Protein AF-A0A4R9FSU4-F1 (afdb_monomer_lite)

Secondary structure (DSSP, 8-state):
--HHHHHHHHHHHHHHHHHHHHHHHHHHT--S-HHHHHHHHHHHHHHHHHHHHHHHHHHHTTTTS--TT-SS-THHHHHHHHHHHHHHHTTSHHHHHHHHTS-HHHHHHGGGGGGGGGHHHHHHHTTSS-TTHHHHHHHHHHHHHHHHHHHHHHHTT-TTHHHHHHHHHHHHHHHHHHHHHHHHHT-TTT---SS-GGGGGSTTHHHIIIIIHHHHHHHHHHHHHHHHHHTTT-

Radius of gyration: 18.09 Å; chains: 1; bounding box: 44×35×52 Å

Sequence (234 aa):
MNLINLVTCALGILTPILFSRLLLKGIGALDVDQGVKQKLRIRIVTFITVWVALVWGLTIAGVFSYQSGDIIPRYLFALTIPVLIGVMMLRMPRFVRLISGIPLELLVGVQVFRLLGFVFILVARNGEGPKDFELAGYGDILTGLTAALAGILLFMKIRTAPIMAWIFTMVGMLDLLNVARILLVFDPIWSNSTPSSIAAGRFPMMLVLGLVAPIALLLHVYAIRGLILFNKKS

Foldseek 3Di:
DDPLQVLLVCLLPVLLVLLLVQLLQLLVQDPDDPVVSVVVNCVSVVVSVVLSVVLVVCQVVLVQFDDPPDPDRSLVCLQPVLLVVLVVCCVPVRSVSSLLSGQLLSLLLVLLSLLSLLSLVVCCVVQVAPVLSNVLNVLSNVLSVLSNVLSVCSVVVPPCSLVSLVVSLVSLVVSLVSVVVQLVQQPPSPHPDRVGNSSCSHPPNSSCSNPVSNSSVSSSVSSVVNSVVVVVVD

pLDDT: mean 95.42, std 4.82, range [55.03, 98.62]

Structure (mmCIF, N/CA/C/O backbone):
data_AF-A0A4R9FSU4-F1
#
_entry.id   AF-A0A4R9FSU4-F1
#
loop_
_atom_site.group_PDB
_atom_site.id
_atom_site.type_symbol
_atom_site.label_atom_id
_atom_site.label_alt_id
_atom_site.label_comp_id
_atom_site.label_asym_id
_atom_site.label_entity_id
_atom_site.label_seq_id
_atom_site.pdbx_PDB_ins_code
_atom_site.Cartn_x
_atom_site.Cartn_y
_atom_site.Cartn_z
_atom_site.occupancy
_atom_site.B_iso_or_equiv
_atom_site.auth_seq_id
_atom_site.auth_comp_id
_atom_site.auth_asym_id
_atom_site.auth_atom_id
_atom_site.pdbx_PDB_model_num
ATOM 1 N N . MET A 1 1 ? 20.914 -16.157 -3.781 1.00 66.62 1 MET A N 1
ATOM 2 C CA . MET A 1 1 ? 19.790 -15.195 -3.837 1.00 66.62 1 MET A CA 1
ATOM 3 C C . MET A 1 1 ? 20.345 -13.821 -3.489 1.00 66.62 1 MET A C 1
ATOM 5 O O . MET A 1 1 ? 21.016 -13.732 -2.470 1.00 66.62 1 MET A O 1
ATOM 9 N N . ASN A 1 2 ? 20.181 -12.802 -4.341 1.00 89.69 2 ASN A N 1
ATOM 10 C CA . ASN A 1 2 ? 20.689 -11.452 -4.046 1.00 89.69 2 ASN A CA 1
ATOM 11 C C . ASN A 1 2 ? 19.804 -10.752 -2.985 1.00 89.69 2 ASN A C 1
ATOM 13 O O . ASN A 1 2 ? 18.699 -11.214 -2.687 1.00 89.69 2 ASN A O 1
ATOM 17 N N . LEU A 1 3 ? 20.298 -9.660 -2.391 1.00 91.75 3 LEU A N 1
ATOM 18 C CA . LEU A 1 3 ? 19.601 -8.945 -1.311 1.00 91.75 3 LEU A CA 1
ATOM 19 C C . LEU A 1 3 ? 18.215 -8.435 -1.742 1.00 91.75 3 LEU A C 1
ATOM 21 O O . LEU A 1 3 ? 17.259 -8.572 -0.982 1.00 91.75 3 LEU A O 1
ATOM 25 N N . ILE A 1 4 ? 18.094 -7.917 -2.970 1.00 92.69 4 ILE A N 1
ATOM 26 C CA . ILE A 1 4 ? 16.820 -7.466 -3.557 1.00 92.69 4 ILE A CA 1
ATOM 27 C C . ILE A 1 4 ? 15.790 -8.597 -3.514 1.00 92.69 4 ILE A C 1
ATOM 29 O O . ILE A 1 4 ? 14.683 -8.405 -3.008 1.00 92.69 4 ILE A O 1
ATOM 33 N N . ASN A 1 5 ? 16.165 -9.798 -3.960 1.00 93.94 5 ASN A N 1
ATOM 34 C CA . ASN A 1 5 ? 15.256 -10.939 -3.986 1.00 93.94 5 ASN A CA 1
ATOM 35 C C . ASN A 1 5 ? 14.829 -11.377 -2.585 1.00 93.94 5 ASN A C 1
ATOM 37 O O . ASN A 1 5 ? 13.661 -11.696 -2.373 1.00 93.94 5 ASN A O 1
ATOM 41 N N . LEU A 1 6 ? 15.751 -11.364 -1.619 1.00 94.31 6 LEU A N 1
ATOM 42 C CA . LEU A 1 6 ? 15.429 -11.706 -0.235 1.00 94.31 6 LEU A CA 1
ATOM 43 C C . LEU A 1 6 ? 14.422 -10.712 0.360 1.00 94.31 6 LEU A C 1
ATOM 45 O O . LEU A 1 6 ? 13.409 -11.127 0.919 1.00 94.31 6 LEU A O 1
ATOM 49 N N . VAL A 1 7 ? 14.685 -9.409 0.220 1.00 94.56 7 VAL A N 1
ATOM 50 C CA . VAL A 1 7 ? 13.862 -8.342 0.810 1.00 94.56 7 VAL A CA 1
ATOM 51 C C . VAL A 1 7 ? 12.471 -8.297 0.180 1.00 94.56 7 VAL A C 1
ATOM 53 O O . VAL A 1 7 ? 11.477 -8.240 0.900 1.00 94.56 7 VAL A O 1
ATOM 56 N N . THR A 1 8 ? 12.374 -8.382 -1.146 1.00 94.75 8 THR A N 1
ATOM 57 C CA . THR A 1 8 ? 11.085 -8.411 -1.867 1.00 94.75 8 THR A CA 1
ATOM 58 C C . THR A 1 8 ? 10.246 -9.643 -1.529 1.00 94.75 8 THR A C 1
ATOM 60 O O . THR A 1 8 ? 9.049 -9.505 -1.282 1.00 94.75 8 THR A O 1
ATOM 63 N N . CYS A 1 9 ? 10.849 -10.836 -1.452 1.00 95.75 9 CYS A N 1
ATOM 64 C CA . CYS A 1 9 ? 10.140 -12.045 -1.020 1.00 95.75 9 CYS A CA 1
ATOM 65 C C . CYS A 1 9 ? 9.666 -11.918 0.431 1.00 95.75 9 CYS A C 1
ATOM 67 O O . CYS A 1 9 ? 8.514 -12.231 0.732 1.00 95.75 9 CYS A O 1
ATOM 69 N N . ALA A 1 10 ? 10.530 -11.419 1.323 1.00 95.12 10 ALA A N 1
ATOM 70 C CA . ALA A 1 10 ? 10.181 -11.193 2.720 1.00 95.12 10 ALA A CA 1
ATOM 71 C C . ALA A 1 10 ? 9.002 -10.220 2.845 1.00 95.12 10 ALA A C 1
ATOM 73 O O . ALA A 1 10 ? 8.045 -10.517 3.553 1.00 95.12 10 ALA A O 1
ATOM 74 N N . LEU A 1 11 ? 9.017 -9.112 2.100 1.00 95.50 11 LEU A N 1
ATOM 75 C CA . LEU A 1 11 ? 7.907 -8.164 2.006 1.00 95.50 11 LEU A CA 1
ATOM 76 C C . LEU A 1 11 ? 6.618 -8.815 1.478 1.00 95.50 11 LEU A C 1
ATOM 78 O O . LEU A 1 11 ? 5.549 -8.638 2.065 1.00 95.50 11 LEU A O 1
ATOM 82 N N . GLY A 1 12 ? 6.721 -9.609 0.409 1.00 95.75 12 GLY A N 1
ATOM 83 C CA . GLY A 1 12 ? 5.598 -10.328 -0.197 1.00 95.75 12 GLY A CA 1
ATOM 84 C C . GLY A 1 12 ? 4.942 -11.368 0.720 1.00 95.75 12 GLY A C 1
ATOM 85 O O . GLY A 1 12 ? 3.805 -11.760 0.471 1.00 95.75 12 GLY A O 1
ATOM 86 N N . ILE A 1 13 ? 5.622 -11.794 1.788 1.00 96.38 13 ILE A N 1
ATOM 87 C CA . ILE A 1 13 ? 5.102 -12.728 2.799 1.00 96.38 13 ILE A CA 1
ATOM 88 C C . ILE A 1 13 ? 4.658 -11.979 4.060 1.00 96.38 13 ILE A C 1
ATOM 90 O O . ILE A 1 13 ? 3.547 -12.177 4.557 1.00 96.38 13 ILE A O 1
ATOM 94 N N . LEU A 1 14 ? 5.515 -11.101 4.582 1.00 97.19 14 LEU A N 1
ATOM 95 C CA . LEU A 1 14 ? 5.304 -10.394 5.841 1.00 97.19 14 LEU A CA 1
ATOM 96 C C . LEU A 1 14 ? 4.079 -9.480 5.767 1.00 97.19 14 LEU A C 1
ATOM 98 O O . LEU A 1 14 ? 3.237 -9.511 6.665 1.00 97.19 14 LEU A O 1
ATOM 102 N N . THR A 1 15 ? 3.942 -8.702 4.694 1.00 97.81 15 THR A N 1
ATOM 103 C CA . THR A 1 15 ? 2.881 -7.695 4.577 1.00 97.81 15 THR A CA 1
ATOM 104 C C . THR A 1 15 ? 1.474 -8.320 4.560 1.00 97.81 15 THR A C 1
ATOM 106 O O . THR A 1 15 ? 0.637 -7.890 5.360 1.00 97.81 15 THR A O 1
ATOM 109 N N . PRO A 1 16 ? 1.187 -9.383 3.777 1.00 98.19 16 PRO A N 1
ATOM 110 C CA . PRO A 1 16 ? -0.089 -10.101 3.870 1.00 98.19 16 PRO A CA 1
ATOM 111 C C . PRO A 1 16 ? -0.376 -10.718 5.244 1.00 98.19 16 PRO A C 1
ATOM 113 O O . PRO A 1 16 ? -1.526 -10.699 5.694 1.00 98.19 16 PRO A O 1
ATOM 116 N N . ILE A 1 17 ? 0.642 -11.237 5.942 1.00 98.12 17 ILE A N 1
ATOM 117 C CA . ILE A 1 17 ? 0.480 -11.789 7.299 1.00 98.12 17 ILE A CA 1
ATOM 118 C C . ILE A 1 17 ? 0.077 -10.684 8.278 1.00 98.12 17 ILE A C 1
ATOM 120 O O . ILE A 1 17 ? -0.880 -10.849 9.040 1.00 98.12 17 ILE A O 1
ATOM 124 N N . LEU A 1 18 ? 0.783 -9.552 8.249 1.00 97.94 18 LEU A N 1
ATOM 125 C CA . LEU A 1 18 ? 0.485 -8.396 9.091 1.00 97.94 18 LEU A CA 1
ATOM 126 C C . LEU A 1 18 ? -0.928 -7.864 8.821 1.00 97.94 18 LEU A C 1
ATOM 128 O O . LEU A 1 18 ? -1.702 -7.666 9.759 1.00 97.94 18 LEU A O 1
ATOM 132 N N . PHE A 1 19 ? -1.299 -7.720 7.549 1.00 98.38 19 PHE A N 1
ATOM 133 C CA . PHE A 1 19 ? -2.633 -7.286 7.143 1.00 98.38 19 PHE A CA 1
ATOM 134 C C . PHE A 1 19 ? -3.729 -8.243 7.625 1.00 98.38 19 PHE A C 1
ATOM 136 O O . PHE A 1 19 ? -4.719 -7.813 8.220 1.00 98.38 19 PHE A O 1
ATOM 143 N N . SER A 1 20 ? -3.519 -9.551 7.461 1.00 97.88 20 SER A N 1
ATOM 144 C CA . SER A 1 20 ? -4.440 -10.578 7.955 1.00 97.88 20 SER A CA 1
ATOM 145 C C . SER A 1 20 ? -4.634 -10.463 9.465 1.00 97.88 20 SER A C 1
ATOM 147 O O . SER A 1 20 ? -5.766 -10.428 9.942 1.00 97.88 20 SER A O 1
ATOM 149 N N . ARG A 1 21 ? -3.546 -10.334 10.236 1.00 97.56 21 ARG A N 1
ATOM 150 C CA . ARG A 1 21 ? -3.612 -10.183 11.700 1.00 97.56 21 ARG A CA 1
ATOM 151 C C . ARG A 1 21 ? -4.395 -8.941 12.126 1.00 97.56 21 ARG A C 1
ATOM 153 O O . ARG A 1 21 ? -5.166 -9.024 13.082 1.00 97.56 21 ARG A O 1
ATOM 160 N N . LEU A 1 22 ? -4.257 -7.825 11.411 1.00 97.44 22 LEU A N 1
ATOM 161 C CA . LEU A 1 22 ? -5.041 -6.616 11.675 1.00 97.44 22 LEU A CA 1
ATOM 162 C C . LEU A 1 22 ? -6.537 -6.836 11.447 1.00 97.44 22 LEU A C 1
ATOM 164 O O . LEU A 1 22 ? -7.342 -6.514 12.322 1.00 97.44 22 LEU A O 1
ATOM 168 N N . LEU A 1 23 ? -6.917 -7.443 10.322 1.00 97.44 23 LEU A N 1
ATOM 169 C CA . LEU A 1 23 ? -8.322 -7.748 10.040 1.00 97.44 23 LEU A CA 1
ATOM 170 C C . LEU A 1 23 ? -8.913 -8.730 11.061 1.00 97.44 23 LEU A C 1
ATOM 172 O O . LEU A 1 23 ? -10.041 -8.546 11.522 1.00 97.44 23 LEU A O 1
ATOM 176 N N . LEU A 1 24 ? -8.142 -9.742 11.470 1.00 96.75 24 LEU A N 1
ATOM 177 C CA . LEU A 1 24 ? -8.541 -10.692 12.510 1.00 96.75 24 LEU A CA 1
ATOM 178 C C . LEU A 1 24 ? -8.747 -10.006 13.868 1.00 96.75 24 LEU A C 1
ATOM 180 O O . LEU A 1 24 ? -9.684 -10.359 14.589 1.00 96.75 24 LEU A O 1
ATOM 184 N N . LYS A 1 25 ? -7.926 -9.001 14.202 1.00 96.12 25 LYS A N 1
ATOM 185 C CA . LYS A 1 25 ? -8.126 -8.166 15.395 1.00 96.12 25 LYS A CA 1
ATOM 186 C C . LYS A 1 25 ? -9.432 -7.372 15.307 1.00 96.12 25 LYS A C 1
ATOM 188 O O . LYS A 1 25 ? -10.189 -7.361 16.274 1.00 96.12 25 LYS A O 1
ATOM 193 N N . GLY A 1 26 ? -9.748 -6.814 14.137 1.00 95.12 26 GLY A N 1
ATOM 194 C CA . GLY A 1 26 ? -11.023 -6.136 13.875 1.00 95.12 26 GLY A CA 1
ATOM 195 C C . GLY A 1 26 ? -12.252 -7.038 14.050 1.00 95.12 26 GLY A C 1
ATOM 196 O O . GLY A 1 26 ? -13.261 -6.606 14.601 1.00 95.12 26 GLY A O 1
ATOM 197 N N . ILE A 1 27 ? -12.169 -8.322 13.668 1.00 95.88 27 ILE A N 1
ATOM 198 C CA . ILE A 1 27 ? -13.250 -9.301 13.917 1.00 95.88 27 ILE A CA 1
ATOM 199 C C . ILE A 1 27 ? -13.519 -9.463 15.418 1.00 95.88 27 ILE A C 1
ATOM 201 O O . ILE A 1 27 ? -14.669 -9.645 15.820 1.00 95.88 27 ILE A O 1
ATOM 205 N N . GLY A 1 28 ? -12.474 -9.405 16.250 1.00 92.06 28 GLY A N 1
ATOM 206 C CA . GLY A 1 28 ? -12.597 -9.529 17.703 1.00 92.06 28 GLY A CA 1
ATOM 207 C C . GLY A 1 28 ? -13.567 -8.510 18.305 1.00 92.06 28 GLY A C 1
ATOM 208 O O . GLY A 1 28 ? -14.355 -8.879 19.175 1.00 92.06 28 GLY A O 1
ATOM 209 N N . ALA A 1 29 ? -13.569 -7.289 17.765 1.00 88.88 29 ALA A N 1
ATOM 210 C CA . ALA A 1 29 ? -14.393 -6.166 18.206 1.00 88.88 29 ALA A CA 1
ATOM 211 C C . ALA A 1 29 ? -15.855 -6.209 17.718 1.00 88.88 29 ALA A C 1
ATOM 213 O O . ALA A 1 29 ? -16.653 -5.362 18.111 1.00 88.88 29 ALA A O 1
ATOM 214 N N . LEU A 1 30 ? -16.226 -7.158 16.852 1.00 92.56 30 LEU A N 1
ATOM 215 C CA . LEU A 1 30 ? -17.612 -7.295 16.403 1.00 92.56 30 LEU A CA 1
ATOM 216 C C . LEU A 1 30 ? -18.496 -7.866 17.519 1.00 92.56 30 LEU A C 1
ATOM 218 O O . LEU A 1 30 ? -18.142 -8.868 18.139 1.00 92.56 30 LEU A O 1
ATOM 222 N N . ASP A 1 31 ? -19.678 -7.287 17.706 1.00 92.12 31 ASP A N 1
ATOM 223 C CA . ASP A 1 31 ? -20.717 -7.821 18.591 1.00 92.12 31 ASP A CA 1
ATOM 224 C C . ASP A 1 31 ? -21.592 -8.835 17.836 1.00 92.12 31 ASP A C 1
ATOM 226 O O . ASP A 1 31 ? -22.661 -8.525 17.313 1.00 92.12 31 ASP A O 1
ATOM 230 N N . VAL A 1 32 ? -21.035 -10.028 17.623 1.00 92.62 32 VAL A N 1
ATOM 231 C CA . VAL A 1 32 ? -21.691 -11.164 16.960 1.00 92.62 32 VAL A CA 1
ATOM 232 C C . VAL A 1 32 ? -21.239 -12.466 17.612 1.00 92.62 32 VAL A C 1
ATOM 234 O O . VAL A 1 32 ? -20.149 -12.532 18.187 1.00 92.62 32 VAL A O 1
ATOM 237 N N . ASP A 1 33 ? -22.048 -13.513 17.458 1.00 95.25 33 ASP A N 1
ATOM 238 C CA . ASP A 1 33 ? -21.744 -14.850 17.966 1.00 95.25 33 ASP A CA 1
ATOM 239 C C . ASP A 1 33 ? -20.386 -15.398 17.468 1.00 95.25 33 ASP A C 1
ATOM 241 O O . ASP A 1 33 ? -19.915 -15.090 16.362 1.00 95.25 33 ASP A O 1
ATOM 245 N N . GLN A 1 34 ? -19.762 -16.253 18.282 1.00 93.69 34 GLN A N 1
ATOM 246 C CA . GLN A 1 34 ? -18.453 -16.846 18.002 1.00 93.69 34 GLN A CA 1
ATOM 247 C C . GLN A 1 34 ? -18.439 -17.672 16.709 1.00 93.69 34 GLN A C 1
ATOM 249 O O . GLN A 1 34 ? -17.455 -17.624 15.965 1.00 93.69 34 GLN A O 1
ATOM 254 N N . GLY A 1 35 ? -19.534 -18.359 16.370 1.00 95.69 35 GLY A N 1
ATOM 255 C CA . GLY A 1 35 ? -19.661 -19.097 15.115 1.00 95.69 35 GLY A CA 1
ATOM 256 C C . GLY A 1 35 ? -19.588 -18.185 13.887 1.00 95.69 35 GLY A C 1
ATOM 257 O O . GLY A 1 35 ? -18.971 -18.536 12.876 1.00 95.69 35 GLY A O 1
ATOM 258 N N . VAL A 1 36 ? -20.146 -16.971 13.974 1.00 94.12 36 VAL A N 1
ATOM 259 C CA . VAL A 1 36 ? -20.050 -15.960 12.907 1.00 94.12 36 VAL A CA 1
ATOM 260 C C . VAL A 1 36 ? -18.628 -15.408 12.813 1.00 94.12 36 VAL A C 1
ATOM 262 O O . VAL A 1 36 ? -18.092 -15.308 11.704 1.00 94.12 36 VAL A O 1
ATOM 265 N N . LYS A 1 37 ? -17.983 -15.105 13.950 1.00 94.75 37 LYS A N 1
ATOM 266 C CA . LYS A 1 37 ? -16.576 -14.661 13.981 1.00 94.75 37 LYS A CA 1
ATOM 267 C C . LYS A 1 37 ? -15.665 -15.693 13.324 1.00 94.75 37 LYS A C 1
ATOM 269 O O . LYS A 1 37 ? -14.873 -15.327 12.459 1.00 94.75 37 LYS A O 1
ATOM 274 N N . GLN A 1 38 ? -15.814 -16.973 13.661 1.00 96.38 38 GLN A N 1
ATOM 275 C CA . GLN A 1 38 ? -14.990 -18.043 13.098 1.00 96.38 38 GLN A CA 1
ATOM 276 C C . GLN A 1 38 ? -15.162 -18.171 11.578 1.00 96.38 38 GLN A C 1
ATOM 278 O O . GLN A 1 38 ? -14.168 -18.238 10.854 1.00 96.38 38 GLN A O 1
ATOM 283 N N . LYS A 1 39 ? -16.402 -18.108 11.069 1.00 96.38 39 LYS A N 1
ATOM 284 C CA . LYS A 1 39 ? -16.668 -18.101 9.618 1.00 96.38 39 LYS A CA 1
ATOM 285 C C . LYS A 1 39 ? -16.005 -16.912 8.915 1.00 96.38 39 LYS A C 1
ATOM 287 O O . LYS A 1 39 ? -15.459 -17.082 7.827 1.00 96.38 39 LYS A O 1
ATOM 292 N N . LEU A 1 40 ? -16.024 -15.721 9.519 1.00 95.12 40 LEU A N 1
ATOM 293 C CA . LEU A 1 40 ? -15.350 -14.540 8.966 1.00 95.12 40 LEU A CA 1
ATOM 294 C C . LEU A 1 40 ? -13.826 -14.693 8.961 1.00 95.12 40 LEU A C 1
ATOM 296 O O . LEU A 1 40 ? -13.201 -14.362 7.957 1.00 95.12 40 LEU A O 1
ATOM 300 N N . ARG A 1 41 ? -13.233 -15.228 10.037 1.00 96.88 41 ARG A N 1
ATOM 301 C CA . ARG A 1 41 ? -11.783 -15.478 10.114 1.00 96.88 41 ARG A CA 1
ATOM 302 C C . ARG A 1 41 ? -11.324 -16.401 8.992 1.00 96.88 41 ARG A C 1
ATOM 304 O O . ARG A 1 41 ? -10.395 -16.048 8.275 1.00 96.88 41 ARG A O 1
ATOM 311 N N . ILE A 1 42 ? -12.016 -17.529 8.809 1.00 97.31 42 ILE A N 1
ATOM 312 C CA . ILE A 1 42 ? -11.717 -18.488 7.739 1.00 97.31 42 ILE A CA 1
ATOM 313 C C . ILE A 1 42 ? -11.824 -17.800 6.378 1.00 97.31 42 ILE A C 1
ATOM 315 O O . ILE A 1 42 ? -10.875 -17.844 5.610 1.00 97.31 42 ILE A O 1
ATOM 319 N N . ARG A 1 43 ? -12.921 -17.082 6.099 1.00 96.19 43 ARG A N 1
ATOM 320 C CA . ARG A 1 43 ? -13.104 -16.382 4.814 1.00 96.19 43 ARG A CA 1
ATOM 321 C C . ARG A 1 43 ? -11.993 -15.374 4.515 1.00 96.19 43 ARG A C 1
ATOM 323 O O . ARG A 1 43 ? -11.507 -15.355 3.391 1.00 96.19 43 ARG A O 1
ATOM 330 N N . ILE A 1 44 ? -11.596 -14.555 5.493 1.00 95.31 44 ILE A N 1
ATOM 331 C CA . ILE A 1 44 ? -10.528 -13.559 5.309 1.00 95.31 44 ILE A CA 1
ATOM 332 C C . ILE A 1 44 ? -9.189 -14.246 5.047 1.00 95.31 44 ILE A C 1
ATOM 334 O O . ILE A 1 44 ? -8.512 -13.894 4.085 1.00 95.31 44 ILE A O 1
ATOM 338 N N . VAL A 1 45 ? -8.823 -15.230 5.874 1.00 97.06 45 VAL A N 1
ATOM 339 C CA . VAL A 1 45 ? -7.554 -15.953 5.718 1.00 97.06 45 VAL A CA 1
ATOM 340 C C . VAL A 1 45 ? -7.527 -16.683 4.380 1.00 97.06 45 VAL A C 1
ATOM 342 O O . VAL A 1 45 ? -6.586 -16.494 3.623 1.00 97.06 45 VAL A O 1
ATOM 345 N N . THR A 1 46 ? -8.579 -17.428 4.032 1.00 97.69 46 THR A N 1
ATOM 346 C CA . THR A 1 46 ? -8.680 -18.115 2.739 1.00 97.69 46 THR A CA 1
ATOM 347 C C . THR A 1 46 ? -8.564 -17.136 1.578 1.00 97.69 46 THR A C 1
ATOM 349 O O . THR A 1 46 ? -7.782 -17.387 0.670 1.00 97.69 46 THR A O 1
ATOM 352 N N . PHE A 1 47 ? -9.285 -16.012 1.602 1.00 96.62 47 PHE A N 1
ATOM 353 C CA . PHE A 1 47 ? -9.222 -15.026 0.522 1.00 96.62 47 PHE A CA 1
ATOM 354 C C . PHE A 1 47 ? -7.810 -14.453 0.345 1.00 96.62 47 PHE A C 1
ATOM 356 O O . PHE A 1 47 ? -7.294 -14.441 -0.770 1.00 96.62 47 PHE A O 1
ATOM 363 N N . ILE A 1 48 ? -7.163 -14.026 1.435 1.00 97.38 48 ILE A N 1
ATOM 364 C CA . ILE A 1 48 ? -5.807 -13.466 1.377 1.00 97.38 48 ILE A CA 1
ATOM 365 C C . ILE A 1 48 ? -4.805 -14.533 0.931 1.00 97.38 48 ILE A C 1
ATOM 367 O O . ILE A 1 48 ? -3.987 -14.259 0.060 1.00 97.38 48 ILE A O 1
ATOM 371 N N . THR A 1 49 ? -4.878 -15.751 1.470 1.00 97.81 49 THR A N 1
ATOM 372 C CA . THR A 1 49 ? -3.989 -16.853 1.080 1.00 97.81 49 THR A CA 1
ATOM 373 C C . THR A 1 49 ? -4.150 -17.215 -0.392 1.00 97.81 49 THR A C 1
ATOM 375 O O . THR A 1 49 ? -3.146 -17.364 -1.083 1.00 97.81 49 THR A O 1
ATOM 378 N N . VAL A 1 50 ? -5.386 -17.309 -0.892 1.00 97.88 50 VAL A N 1
ATOM 379 C CA . VAL A 1 50 ? -5.657 -17.564 -2.314 1.00 97.88 50 VAL A CA 1
ATOM 380 C C . VAL A 1 50 ? -5.094 -16.435 -3.171 1.00 97.88 50 VAL A C 1
ATOM 382 O O . VAL A 1 50 ? -4.403 -16.713 -4.145 1.00 97.88 50 VAL A O 1
ATOM 385 N N . TRP A 1 51 ? -5.314 -15.173 -2.797 1.00 97.62 51 TRP A N 1
ATOM 386 C CA . TRP A 1 51 ? -4.767 -14.035 -3.538 1.00 97.62 51 TRP A CA 1
ATOM 387 C C . TRP A 1 51 ? -3.234 -14.038 -3.568 1.00 97.62 51 TRP A C 1
ATOM 389 O O . TRP A 1 51 ? -2.640 -13.879 -4.630 1.00 97.62 51 TRP A O 1
ATOM 399 N N . VAL A 1 52 ? -2.584 -14.281 -2.426 1.00 98.00 52 VAL A N 1
ATOM 400 C CA . VAL A 1 52 ? -1.121 -14.397 -2.338 1.00 98.00 52 VAL A CA 1
ATOM 401 C C . VAL A 1 52 ? -0.622 -15.530 -3.231 1.00 98.00 52 VAL A C 1
ATOM 403 O O . VAL A 1 52 ? 0.275 -15.303 -4.038 1.00 98.00 52 VAL A O 1
ATOM 406 N N . ALA A 1 53 ? -1.220 -16.721 -3.148 1.00 98.00 53 ALA A N 1
ATOM 407 C CA . ALA A 1 53 ? -0.837 -17.863 -3.975 1.00 98.00 53 ALA A CA 1
ATOM 408 C C . ALA A 1 53 ? -1.007 -17.574 -5.476 1.00 98.00 53 ALA A C 1
ATOM 410 O O . ALA A 1 53 ? -0.121 -17.901 -6.265 1.00 98.00 53 ALA A O 1
ATOM 411 N N . LEU A 1 54 ? -2.100 -16.907 -5.863 1.00 98.00 54 LEU A N 1
ATOM 412 C CA . LEU A 1 54 ? -2.338 -16.477 -7.241 1.00 98.00 54 LEU A CA 1
ATOM 413 C C . LEU A 1 54 ? -1.269 -15.490 -7.713 1.00 98.00 54 LEU A C 1
ATOM 415 O O . LEU A 1 54 ? -0.672 -15.713 -8.761 1.00 98.00 54 LEU A O 1
ATOM 419 N N . VAL A 1 55 ? -0.981 -14.430 -6.951 1.00 97.88 55 VAL A N 1
ATOM 420 C CA . VAL A 1 55 ? 0.035 -13.440 -7.343 1.00 97.88 55 VAL A CA 1
ATOM 421 C C . VAL A 1 55 ? 1.412 -14.089 -7.457 1.00 97.88 55 VAL A C 1
ATOM 423 O O . VAL A 1 55 ? 2.107 -13.839 -8.440 1.00 97.88 55 VAL A O 1
ATOM 426 N N . TRP A 1 56 ? 1.795 -14.956 -6.518 1.00 97.31 56 TRP A N 1
ATOM 427 C CA . TRP A 1 56 ? 3.051 -15.707 -6.591 1.00 97.31 56 TRP A CA 1
ATOM 428 C C . TRP A 1 56 ? 3.116 -16.595 -7.838 1.00 97.31 56 TRP A C 1
ATOM 430 O O . TRP A 1 56 ? 4.058 -16.474 -8.620 1.00 97.31 56 TRP A O 1
ATOM 440 N N . GLY A 1 57 ? 2.107 -17.441 -8.058 1.00 97.69 57 GLY A N 1
ATOM 441 C CA . GLY A 1 57 ? 2.067 -18.362 -9.195 1.00 97.69 57 GLY A CA 1
ATOM 442 C C . GLY A 1 57 ? 2.080 -17.637 -10.542 1.00 97.69 57 GLY A C 1
ATOM 443 O O . GLY A 1 57 ? 2.884 -17.965 -11.411 1.00 97.69 57 GLY A O 1
ATOM 444 N N . LEU A 1 58 ? 1.253 -16.599 -10.695 1.00 97.75 58 LEU A N 1
ATOM 445 C CA . LEU A 1 58 ? 1.174 -15.800 -11.922 1.00 97.75 58 LEU A CA 1
ATOM 446 C C . LEU A 1 58 ? 2.454 -14.991 -12.172 1.00 97.75 58 LEU A C 1
ATOM 448 O O . LEU A 1 58 ? 2.871 -14.841 -13.319 1.00 97.75 58 LEU A O 1
ATOM 452 N N . THR A 1 59 ? 3.111 -14.506 -11.115 1.00 96.56 59 THR A N 1
ATOM 453 C CA . THR A 1 59 ? 4.406 -13.822 -11.234 1.00 96.56 59 THR A CA 1
ATOM 454 C C . THR A 1 59 ? 5.502 -14.781 -11.694 1.00 96.56 59 THR A C 1
ATOM 456 O O . THR A 1 59 ? 6.260 -14.437 -12.597 1.00 96.56 59 THR A O 1
ATOM 459 N N . ILE A 1 60 ? 5.580 -15.985 -11.115 1.00 96.31 60 ILE A N 1
ATOM 460 C CA . ILE A 1 60 ? 6.553 -17.017 -11.517 1.00 96.31 60 ILE A CA 1
ATOM 461 C C . ILE A 1 60 ? 6.312 -17.452 -12.967 1.00 96.31 60 ILE A C 1
ATOM 463 O O . ILE A 1 60 ? 7.263 -17.624 -13.722 1.00 96.31 60 ILE A O 1
ATOM 467 N N . ALA A 1 61 ? 5.048 -17.558 -13.378 1.00 96.81 61 ALA A N 1
ATOM 468 C CA . ALA A 1 61 ? 4.665 -17.846 -14.757 1.00 96.81 61 ALA A CA 1
ATOM 469 C C . ALA A 1 61 ? 4.902 -16.671 -15.734 1.00 96.81 61 ALA A C 1
ATOM 471 O O . ALA A 1 61 ? 4.615 -16.801 -16.921 1.00 96.81 61 ALA A O 1
ATOM 472 N N . GLY A 1 62 ? 5.391 -15.516 -15.262 1.00 95.56 62 GLY A N 1
ATOM 473 C CA . GLY A 1 62 ? 5.674 -14.347 -16.100 1.00 95.56 62 GLY A CA 1
ATOM 474 C C . GLY A 1 62 ? 4.429 -13.623 -16.623 1.00 95.56 62 GLY A C 1
ATOM 475 O O . GLY A 1 62 ? 4.539 -12.793 -17.522 1.00 95.56 62 GLY A O 1
ATOM 476 N N . VAL A 1 63 ? 3.245 -13.895 -16.063 1.00 96.50 63 VAL A N 1
ATOM 477 C CA . VAL A 1 63 ? 1.964 -13.346 -16.548 1.00 96.50 63 VAL A CA 1
ATOM 478 C C . VAL A 1 63 ? 1.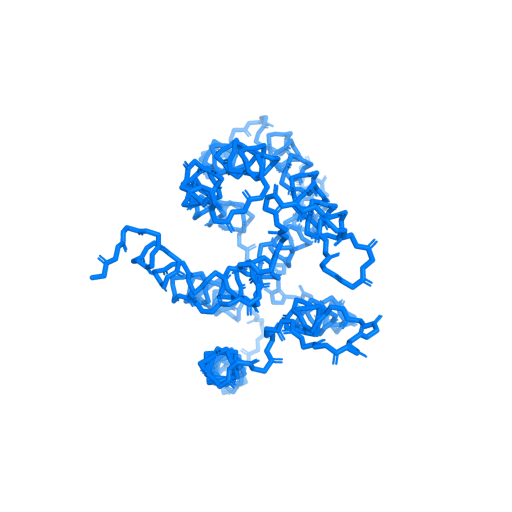913 -11.823 -16.431 1.00 96.50 63 VAL A C 1
ATOM 480 O O . VAL A 1 63 ? 1.331 -11.170 -17.293 1.00 96.50 63 VAL A O 1
ATOM 483 N N . PHE A 1 64 ? 2.533 -11.255 -15.392 1.00 96.12 64 PHE A N 1
ATOM 484 C CA . PHE A 1 64 ? 2.573 -9.807 -15.152 1.00 96.12 64 PHE A CA 1
ATOM 485 C C . PHE A 1 64 ? 3.748 -9.086 -15.822 1.00 96.12 64 PHE A C 1
ATOM 487 O O . PHE A 1 64 ? 3.806 -7.857 -15.784 1.00 96.12 64 PHE A O 1
ATOM 494 N N . SER A 1 65 ? 4.689 -9.825 -16.413 1.00 93.88 65 SER A N 1
ATOM 495 C CA . SER A 1 65 ? 5.806 -9.220 -17.134 1.00 93.88 65 SER A CA 1
ATOM 496 C C . SER A 1 65 ? 5.323 -8.617 -18.449 1.00 93.88 65 SER A C 1
ATOM 498 O O . SER A 1 65 ? 4.419 -9.158 -19.081 1.00 93.88 65 SER A O 1
ATOM 500 N N . TYR A 1 66 ? 5.942 -7.507 -18.854 1.00 94.12 66 TYR A N 1
ATOM 501 C CA . TYR A 1 66 ? 5.654 -6.859 -20.133 1.00 94.12 66 TYR A CA 1
ATOM 502 C C . TYR A 1 66 ? 5.845 -7.833 -21.301 1.00 94.12 66 TYR A C 1
ATOM 504 O O . TYR A 1 66 ? 6.874 -8.514 -21.387 1.00 94.12 66 TYR A O 1
ATOM 512 N N . GLN A 1 67 ? 4.869 -7.862 -22.203 1.00 93.75 67 GLN A N 1
ATOM 513 C CA . GLN A 1 67 ? 4.911 -8.597 -23.461 1.00 93.75 67 GLN A CA 1
ATOM 514 C C . GLN A 1 67 ? 4.746 -7.625 -24.632 1.00 93.75 67 GLN A C 1
ATOM 516 O O . GLN A 1 67 ? 4.007 -6.646 -24.549 1.00 93.75 67 GLN A O 1
ATOM 521 N N . SER A 1 68 ? 5.436 -7.903 -25.741 1.00 90.06 68 SER A N 1
ATOM 522 C CA . SER A 1 68 ? 5.299 -7.093 -26.955 1.00 90.06 68 SER A CA 1
ATOM 523 C C . SER A 1 68 ? 3.844 -7.101 -27.432 1.00 90.06 68 SER A C 1
ATOM 525 O O . SER A 1 68 ? 3.252 -8.170 -27.580 1.00 90.06 68 SER A O 1
ATOM 527 N N . GLY A 1 69 ? 3.276 -5.914 -27.656 1.00 91.62 69 GLY A N 1
ATOM 528 C CA . GLY A 1 69 ? 1.867 -5.737 -28.019 1.00 91.62 69 GLY A CA 1
ATOM 529 C C . GLY A 1 69 ? 0.919 -5.505 -26.837 1.00 91.62 69 GLY A C 1
ATOM 530 O O . GLY A 1 69 ? -0.280 -5.343 -27.058 1.00 91.62 69 GLY A O 1
ATOM 531 N N . ASP A 1 70 ? 1.423 -5.457 -25.599 1.00 94.50 70 ASP A N 1
ATOM 532 C CA . ASP A 1 70 ? 0.624 -5.014 -24.458 1.00 94.50 70 ASP A CA 1
ATOM 533 C C . ASP A 1 70 ? 0.131 -3.575 -24.665 1.00 94.50 70 ASP A C 1
ATOM 535 O O . ASP A 1 70 ? 0.893 -2.686 -25.029 1.00 94.50 70 ASP A O 1
ATOM 539 N N . ILE A 1 71 ? -1.154 -3.346 -24.392 1.00 94.56 71 ILE A N 1
ATOM 540 C CA . ILE A 1 71 ? -1.784 -2.013 -24.425 1.00 94.56 71 ILE A CA 1
ATOM 541 C C . ILE A 1 71 ? -2.062 -1.456 -23.023 1.00 94.56 71 ILE A C 1
ATOM 543 O O . ILE A 1 71 ? -2.343 -0.271 -22.864 1.00 94.56 71 ILE A O 1
ATOM 547 N N . ILE A 1 72 ? -2.011 -2.315 -22.000 1.00 94.12 72 ILE A N 1
ATOM 548 C CA . ILE A 1 72 ? -2.228 -1.967 -20.594 1.00 94.12 72 ILE A CA 1
ATOM 549 C C . ILE A 1 72 ? -1.158 -2.677 -19.758 1.00 94.12 72 ILE A C 1
ATOM 551 O O . ILE A 1 72 ? -0.987 -3.890 -19.921 1.00 94.12 72 ILE A O 1
ATOM 555 N N . PRO A 1 73 ? -0.479 -1.981 -18.826 1.00 94.75 73 PRO A N 1
ATOM 556 C CA . PRO A 1 73 ? 0.496 -2.622 -17.960 1.00 94.75 73 PRO A CA 1
ATOM 557 C C . PRO A 1 73 ? -0.151 -3.699 -17.087 1.00 94.75 73 PRO A C 1
ATOM 559 O O . PRO A 1 73 ? -1.018 -3.430 -16.252 1.00 94.75 73 PRO A O 1
ATOM 562 N N . ARG A 1 74 ? 0.286 -4.947 -17.257 1.00 94.88 74 ARG A N 1
ATOM 563 C CA . ARG A 1 74 ? -0.356 -6.118 -16.639 1.00 94.88 74 ARG A CA 1
ATOM 564 C C . ARG A 1 74 ? -0.288 -6.119 -15.113 1.00 94.88 74 ARG A C 1
ATOM 566 O O . ARG A 1 74 ? -1.188 -6.645 -14.458 1.00 94.88 74 ARG A O 1
ATOM 573 N N . TYR A 1 75 ? 0.734 -5.494 -14.524 1.00 94.06 75 TYR A N 1
ATOM 574 C CA . TYR A 1 75 ? 0.844 -5.357 -13.068 1.00 94.06 75 TYR A CA 1
ATOM 575 C C . TYR A 1 75 ? -0.327 -4.574 -12.451 1.00 94.06 75 TYR A C 1
ATOM 577 O O . TYR A 1 75 ? -0.638 -4.774 -11.273 1.00 94.06 75 TYR A O 1
ATOM 585 N N . LEU A 1 76 ? -1.025 -3.734 -13.231 1.00 95.31 76 LEU A N 1
ATOM 586 C CA . LEU A 1 76 ? -2.188 -2.985 -12.756 1.00 95.31 76 LEU A CA 1
ATOM 587 C C . LEU A 1 76 ? -3.316 -3.904 -12.295 1.00 95.31 76 LEU A C 1
ATOM 589 O O . LEU A 1 76 ? -4.034 -3.532 -11.373 1.00 95.31 76 LEU A O 1
ATOM 593 N N . PHE A 1 77 ? -3.470 -5.106 -12.856 1.00 95.56 77 PHE A N 1
ATOM 594 C CA . PHE A 1 77 ? -4.505 -6.039 -12.402 1.00 95.56 77 PHE A CA 1
ATOM 595 C C . PHE A 1 77 ? -4.254 -6.500 -10.963 1.00 95.56 77 PHE A C 1
ATOM 597 O O . PHE A 1 77 ? -5.157 -6.442 -10.128 1.00 95.56 77 PHE A O 1
ATOM 604 N N . ALA A 1 78 ? -3.018 -6.891 -10.645 1.00 96.12 78 ALA A N 1
ATOM 605 C CA . ALA A 1 78 ? -2.661 -7.322 -9.296 1.00 96.12 78 ALA A CA 1
ATOM 606 C C . ALA A 1 78 ? -2.707 -6.170 -8.276 1.00 96.12 78 ALA A C 1
ATOM 608 O O . ALA A 1 78 ? -3.003 -6.396 -7.107 1.00 96.12 78 ALA A O 1
ATOM 609 N N . LEU A 1 79 ? -2.451 -4.935 -8.715 1.00 95.88 79 LEU A N 1
ATOM 610 C CA . LEU A 1 79 ? -2.564 -3.739 -7.882 1.00 95.88 79 LEU A CA 1
ATOM 611 C C . LEU A 1 79 ? -4.034 -3.348 -7.638 1.00 95.88 79 LEU A C 1
ATOM 613 O O . LEU A 1 79 ? -4.460 -3.147 -6.504 1.00 95.88 79 LEU A O 1
ATOM 617 N N . THR A 1 80 ? -4.822 -3.201 -8.703 1.00 96.44 80 THR A N 1
ATOM 618 C CA . THR A 1 80 ? -6.132 -2.531 -8.645 1.00 96.44 80 THR A CA 1
ATOM 619 C C . THR A 1 80 ? -7.245 -3.431 -8.130 1.00 96.44 80 THR A C 1
ATOM 621 O O . THR A 1 80 ? -8.056 -2.970 -7.332 1.00 96.44 80 THR A O 1
ATOM 624 N N . ILE A 1 81 ? -7.282 -4.710 -8.514 1.00 97.25 81 ILE A N 1
ATOM 625 C CA . ILE A 1 81 ? -8.335 -5.650 -8.097 1.00 97.25 81 ILE A CA 1
ATOM 626 C C . ILE A 1 81 ? -8.488 -5.715 -6.565 1.00 97.25 81 ILE A C 1
ATOM 628 O O . ILE A 1 81 ? -9.598 -5.480 -6.078 1.00 97.25 81 ILE A O 1
ATOM 632 N N . PRO A 1 82 ? -7.431 -5.975 -5.766 1.00 97.12 82 PRO A N 1
ATOM 633 C CA . PRO A 1 82 ? -7.576 -6.063 -4.313 1.00 97.12 82 PRO A CA 1
ATOM 634 C C . PRO A 1 82 ? -7.941 -4.714 -3.683 1.00 97.12 82 PRO A C 1
ATOM 636 O O . PRO A 1 82 ? -8.711 -4.681 -2.721 1.00 97.12 82 PRO A O 1
ATOM 639 N N . VAL A 1 83 ? -7.450 -3.601 -4.240 1.00 98.00 83 VAL A N 1
ATOM 640 C CA . VAL A 1 83 ? -7.793 -2.246 -3.779 1.00 98.00 83 VAL A CA 1
ATOM 641 C C . VAL A 1 83 ? -9.272 -1.960 -4.018 1.00 98.00 83 VAL A C 1
ATOM 643 O O . VAL A 1 83 ? -9.966 -1.537 -3.095 1.00 98.00 83 VAL A O 1
ATOM 646 N N . LEU A 1 84 ? -9.780 -2.237 -5.222 1.00 98.12 84 LEU A N 1
ATOM 647 C CA . LEU A 1 84 ? -11.189 -2.057 -5.566 1.00 98.12 84 LEU A CA 1
ATOM 648 C C . LEU A 1 84 ? -12.082 -2.899 -4.659 1.00 98.12 84 LEU A C 1
ATOM 650 O O . LEU A 1 84 ? -13.029 -2.364 -4.088 1.00 98.12 84 LEU A O 1
ATOM 654 N N . ILE A 1 85 ? -11.750 -4.176 -4.452 1.00 97.62 85 ILE A N 1
ATOM 655 C CA . ILE A 1 85 ? -12.491 -5.051 -3.537 1.00 97.62 85 ILE A CA 1
ATOM 656 C C . ILE A 1 85 ? -12.489 -4.461 -2.121 1.00 97.62 85 ILE A C 1
ATOM 658 O O . ILE A 1 85 ? -13.559 -4.261 -1.547 1.00 97.62 85 ILE A O 1
ATOM 662 N N . GLY A 1 86 ? -11.322 -4.126 -1.564 1.00 97.00 86 GLY A N 1
ATOM 663 C CA . GLY A 1 86 ? -11.214 -3.601 -0.199 1.00 97.00 86 GLY A CA 1
ATOM 664 C C . GLY A 1 86 ? -11.955 -2.274 0.005 1.00 97.00 86 GLY A C 1
ATOM 665 O O . GLY A 1 86 ? -12.652 -2.100 1.007 1.00 97.00 86 GLY A O 1
ATOM 666 N N . VAL A 1 87 ? -11.893 -1.364 -0.971 1.00 97.62 87 VAL A N 1
ATOM 667 C CA . VAL A 1 87 ? -12.643 -0.098 -0.949 1.00 97.62 87 VAL A CA 1
ATOM 668 C C . VAL A 1 87 ? -14.146 -0.344 -1.104 1.00 97.62 87 VAL A C 1
ATOM 670 O O . VAL A 1 87 ? -14.936 0.221 -0.348 1.00 97.62 87 VAL A O 1
ATOM 673 N N . MET A 1 88 ? -14.575 -1.213 -2.023 1.00 97.69 88 MET A N 1
ATOM 674 C CA . MET A 1 88 ? -15.991 -1.560 -2.199 1.00 97.69 88 MET A CA 1
ATOM 675 C C . MET A 1 88 ? -16.581 -2.208 -0.944 1.00 97.69 88 MET A C 1
ATOM 677 O O . MET A 1 88 ? -17.726 -1.923 -0.589 1.00 97.69 88 MET A O 1
ATOM 681 N N . MET A 1 89 ? -15.801 -3.018 -0.224 1.00 96.75 89 MET A N 1
ATOM 682 C CA . MET A 1 89 ? -16.226 -3.620 1.040 1.00 96.75 89 MET A CA 1
ATOM 683 C C . MET A 1 89 ? -16.561 -2.571 2.111 1.00 96.75 89 MET A C 1
ATOM 685 O O . MET A 1 89 ? -17.409 -2.839 2.961 1.00 96.75 89 MET A O 1
ATOM 689 N N . LEU A 1 90 ? -16.007 -1.351 2.057 1.00 96.06 90 LEU A N 1
ATOM 690 C CA . LEU A 1 90 ? -16.383 -0.254 2.966 1.00 96.06 90 LEU A CA 1
ATOM 691 C C . LEU A 1 90 ? -17.824 0.247 2.767 1.00 96.06 90 LEU A C 1
ATOM 693 O O . LEU A 1 90 ? -18.320 1.002 3.599 1.00 96.06 90 LEU A O 1
ATOM 697 N N . ARG A 1 91 ? -18.536 -0.200 1.725 1.00 95.56 91 ARG A N 1
ATOM 698 C CA . ARG A 1 91 ? -19.987 0.021 1.586 1.00 95.56 91 ARG A CA 1
ATOM 699 C C . ARG A 1 91 ? -20.813 -0.911 2.476 1.00 95.56 91 ARG A C 1
ATOM 701 O O . ARG A 1 91 ? -21.994 -0.667 2.697 1.00 95.56 91 ARG A O 1
ATOM 708 N N . MET A 1 92 ? -20.211 -1.980 3.000 1.00 95.25 92 MET A N 1
ATOM 709 C CA . MET A 1 92 ? -20.896 -2.966 3.832 1.00 95.25 92 MET A CA 1
ATOM 710 C C . MET A 1 92 ? -20.805 -2.578 5.318 1.00 95.25 92 MET A C 1
ATOM 712 O O . MET A 1 92 ? -19.703 -2.584 5.875 1.00 95.25 92 MET A O 1
ATOM 716 N N . PRO A 1 93 ? -21.929 -2.362 6.034 1.00 93.00 93 PRO A N 1
ATOM 717 C CA . PRO A 1 93 ? -21.907 -1.949 7.444 1.00 93.00 93 PRO A CA 1
ATOM 718 C C . PRO A 1 93 ? -21.123 -2.897 8.360 1.00 93.00 93 PRO A C 1
ATOM 720 O O . PRO A 1 93 ? -20.481 -2.470 9.317 1.00 93.00 93 PRO A O 1
ATOM 723 N N . ARG A 1 94 ? -21.150 -4.201 8.058 1.00 91.44 94 ARG A N 1
ATOM 724 C CA . ARG A 1 94 ? -20.395 -5.219 8.805 1.00 91.44 94 ARG A CA 1
ATOM 725 C C . ARG A 1 94 ? -18.886 -5.037 8.663 1.00 91.44 94 ARG A C 1
ATOM 727 O O . ARG A 1 94 ? -18.178 -5.105 9.662 1.00 91.44 94 ARG A O 1
ATOM 734 N N . PHE A 1 95 ? -18.405 -4.791 7.446 1.00 94.88 95 PHE A N 1
ATOM 735 C CA . PHE A 1 95 ? -16.982 -4.580 7.198 1.00 94.88 95 PHE A CA 1
ATOM 736 C C . PHE A 1 95 ? -16.515 -3.246 7.777 1.00 94.88 95 PHE A C 1
ATOM 738 O O . PHE A 1 95 ? -15.471 -3.174 8.413 1.00 94.88 95 PHE A O 1
ATOM 745 N N . VAL A 1 96 ? -17.348 -2.213 7.668 1.00 94.75 96 VAL A N 1
ATOM 746 C CA . VAL A 1 96 ? -17.105 -0.926 8.319 1.00 94.75 96 VAL A CA 1
ATOM 747 C C . VAL A 1 96 ? -16.910 -1.085 9.827 1.00 94.75 96 VAL A C 1
ATOM 749 O O . VAL A 1 96 ? -15.948 -0.542 10.363 1.00 94.75 96 VAL A O 1
ATOM 752 N N . ARG A 1 97 ? -17.775 -1.847 10.511 1.00 93.81 97 ARG A N 1
ATOM 753 C CA . ARG A 1 97 ? -17.618 -2.134 11.947 1.00 93.81 97 ARG A CA 1
ATOM 754 C C . ARG A 1 97 ? -16.337 -2.906 12.254 1.00 93.81 97 ARG A C 1
ATOM 756 O O . ARG A 1 97 ? -15.682 -2.586 13.237 1.00 93.81 97 ARG A O 1
ATOM 763 N N . LEU A 1 98 ? -15.970 -3.870 11.408 1.00 95.31 98 LEU A N 1
ATOM 764 C CA . LEU A 1 98 ? -14.725 -4.630 11.543 1.00 95.31 98 LEU A CA 1
ATOM 765 C C . LEU A 1 98 ? -13.515 -3.693 11.498 1.00 95.31 98 LEU A C 1
ATOM 767 O O . LEU A 1 98 ? -12.697 -3.721 12.412 1.00 95.31 98 LEU A O 1
ATOM 771 N N . ILE A 1 99 ? -13.424 -2.838 10.475 1.00 97.06 99 ILE A N 1
ATOM 772 C CA . ILE A 1 99 ? -12.314 -1.888 10.322 1.00 97.06 99 ILE A CA 1
ATOM 773 C C . ILE A 1 99 ? -12.300 -0.868 11.464 1.00 97.06 99 ILE A C 1
ATOM 775 O O . ILE A 1 99 ? -11.247 -0.597 12.030 1.00 97.06 99 ILE A O 1
ATOM 779 N N . SER A 1 100 ? -13.464 -0.348 11.861 1.00 94.81 100 SER A N 1
ATOM 780 C CA . SER A 1 100 ? -13.590 0.575 12.998 1.00 94.81 100 SER A CA 1
ATOM 781 C C . SER A 1 100 ? -13.238 -0.054 14.352 1.00 94.81 100 SER A C 1
ATOM 783 O O . SER A 1 100 ? -13.015 0.681 15.310 1.00 94.81 100 SER A O 1
ATOM 785 N N . GLY A 1 101 ? -13.188 -1.384 14.442 1.00 94.19 101 GLY A N 1
ATOM 786 C CA . GLY A 1 101 ? -12.726 -2.116 15.618 1.00 94.19 101 GLY A CA 1
ATOM 787 C C . GLY A 1 101 ? -11.206 -2.284 15.701 1.00 94.19 101 GLY A C 1
ATOM 788 O O . GLY A 1 101 ? -10.703 -2.752 16.721 1.00 94.19 101 GLY A O 1
ATOM 789 N N . ILE A 1 102 ? -10.463 -1.931 14.647 1.00 96.94 102 ILE A N 1
ATOM 790 C CA . ILE A 1 102 ? -8.999 -1.998 14.643 1.00 96.94 102 ILE A CA 1
ATOM 791 C C . ILE A 1 102 ? -8.448 -0.718 15.296 1.00 96.94 102 ILE A C 1
ATOM 793 O O . ILE A 1 102 ? -8.802 0.377 14.855 1.00 96.94 102 ILE A O 1
ATOM 797 N N . PRO A 1 103 ? -7.570 -0.821 16.313 1.00 96.12 103 PRO A N 1
ATOM 798 C CA . PRO A 1 103 ? -6.928 0.350 16.906 1.00 96.12 103 PRO A CA 1
ATOM 799 C C . PRO A 1 103 ? -6.115 1.146 15.876 1.00 96.12 103 PRO A C 1
ATOM 801 O O . PRO A 1 103 ? -5.379 0.564 15.072 1.00 96.12 103 PRO A O 1
ATOM 804 N N . LEU A 1 104 ? -6.245 2.475 15.900 1.00 96.88 104 LEU A N 1
ATOM 805 C CA . LEU A 1 104 ? -5.635 3.366 14.909 1.00 96.88 104 LEU A CA 1
ATOM 806 C C . LEU A 1 104 ? -4.103 3.304 14.951 1.00 96.88 104 LEU A C 1
ATOM 808 O O . LEU A 1 104 ? -3.462 3.289 13.902 1.00 96.88 104 LEU A O 1
ATOM 812 N N . GLU A 1 105 ? -3.520 3.186 16.143 1.00 97.25 105 GLU A N 1
ATOM 813 C CA . GLU A 1 105 ? -2.082 3.018 16.350 1.00 97.25 105 GLU A CA 1
ATOM 814 C C . GLU A 1 105 ? -1.528 1.781 15.631 1.00 97.25 105 GLU A C 1
ATOM 816 O O . GLU A 1 105 ? -0.385 1.796 15.184 1.00 97.25 105 GLU A O 1
ATOM 821 N N . LEU A 1 106 ? -2.345 0.739 15.437 1.00 97.56 106 LEU A N 1
ATOM 822 C CA . LEU A 1 106 ? -1.945 -0.471 14.716 1.00 97.56 106 LEU A CA 1
ATOM 823 C C . LEU A 1 106 ? -2.127 -0.339 13.206 1.00 97.56 106 LEU A C 1
ATOM 825 O O . LEU A 1 106 ? -1.282 -0.830 12.463 1.00 97.56 106 LEU A O 1
ATOM 829 N N . LEU A 1 107 ? -3.188 0.336 12.746 1.00 97.50 107 LEU A N 1
ATOM 830 C CA . LEU A 1 107 ? -3.368 0.649 11.320 1.00 97.50 107 LEU A CA 1
ATOM 831 C C . LEU A 1 107 ? -2.222 1.515 10.784 1.00 97.50 107 LEU A C 1
ATOM 833 O O . LEU A 1 107 ? -1.779 1.314 9.656 1.00 97.50 107 LEU A O 1
ATOM 837 N N . VAL A 1 108 ? -1.742 2.453 11.601 1.00 98.19 108 VAL A N 1
ATOM 838 C CA . VAL A 1 108 ? -0.609 3.326 11.277 1.00 98.19 108 VAL A CA 1
ATOM 839 C C . VAL A 1 108 ? 0.718 2.598 11.492 1.00 98.19 108 VAL A C 1
ATOM 841 O O . VAL A 1 108 ? 1.503 2.458 10.558 1.00 98.19 108 VAL A O 1
ATOM 844 N N . GLY A 1 109 ? 0.957 2.073 12.696 1.00 97.69 109 GLY A N 1
ATOM 845 C CA . GLY A 1 109 ? 2.251 1.512 13.086 1.00 97.69 109 GLY A CA 1
ATOM 846 C C . GLY A 1 109 ? 2.665 0.264 12.304 1.00 97.69 109 GLY A C 1
ATOM 847 O O . GLY A 1 109 ? 3.855 0.014 12.145 1.00 97.69 109 GLY A O 1
ATOM 848 N N . VAL A 1 110 ? 1.724 -0.508 11.749 1.00 98.00 110 VAL A N 1
ATOM 849 C CA . VAL A 1 110 ? 2.080 -1.661 10.904 1.00 98.00 110 VAL A CA 1
ATOM 850 C C . VAL A 1 110 ? 2.868 -1.242 9.658 1.00 98.00 110 VAL A C 1
ATOM 852 O O . VAL A 1 110 ? 3.694 -2.012 9.180 1.00 98.00 110 VAL A O 1
ATOM 855 N N . GLN A 1 111 ? 2.647 -0.026 9.143 1.00 98.31 111 GLN A N 1
ATOM 856 C CA . GLN A 1 111 ? 3.242 0.453 7.890 1.00 98.31 111 GLN A CA 1
ATOM 857 C C . GLN A 1 111 ? 4.738 0.768 8.002 1.00 98.31 111 GLN A C 1
ATOM 859 O O . GLN A 1 111 ? 5.365 1.136 7.014 1.00 98.31 111 GLN A O 1
ATOM 864 N N . VAL A 1 112 ? 5.355 0.525 9.162 1.00 98.19 112 VAL A N 1
ATOM 865 C CA . VAL A 1 112 ? 6.817 0.504 9.322 1.00 98.19 112 VAL A CA 1
ATOM 866 C C . VAL A 1 112 ? 7.486 -0.504 8.378 1.00 98.19 112 VAL A C 1
ATOM 868 O O . VAL A 1 112 ? 8.643 -0.308 8.011 1.00 98.19 112 VAL A O 1
ATOM 871 N N . PHE A 1 113 ? 6.763 -1.524 7.886 1.00 97.31 113 PHE A N 1
ATOM 872 C CA . PHE A 1 113 ? 7.282 -2.411 6.834 1.00 97.31 113 PHE A CA 1
ATOM 873 C C . PHE A 1 113 ? 7.763 -1.645 5.588 1.00 97.31 113 PHE A C 1
ATOM 875 O O . PHE A 1 113 ? 8.620 -2.156 4.871 1.00 97.31 113 PHE A O 1
ATOM 882 N N . ARG A 1 114 ? 7.261 -0.423 5.337 1.00 97.31 114 ARG A N 1
ATOM 883 C CA . ARG A 1 114 ? 7.684 0.423 4.211 1.00 97.31 114 ARG A CA 1
ATOM 884 C C . ARG A 1 114 ? 9.149 0.833 4.269 1.00 97.31 114 ARG A C 1
ATOM 886 O O . ARG A 1 114 ? 9.717 1.118 3.228 1.00 97.31 114 ARG A O 1
ATOM 893 N N . LEU A 1 115 ? 9.806 0.755 5.429 1.00 97.00 115 LEU A N 1
ATOM 894 C CA . LEU A 1 115 ? 11.259 0.933 5.504 1.00 97.00 115 LEU A CA 1
ATOM 895 C C . LEU A 1 115 ? 12.005 -0.025 4.568 1.00 97.00 115 LEU A C 1
ATOM 897 O O . LEU A 1 115 ? 13.037 0.347 4.025 1.00 97.00 115 LEU A O 1
ATOM 901 N N . LEU A 1 116 ? 11.461 -1.226 4.330 1.00 94.94 116 LEU A N 1
ATOM 902 C CA . LEU A 1 116 ? 12.017 -2.211 3.397 1.00 94.94 116 LEU A CA 1
ATOM 903 C C . LEU A 1 116 ? 11.872 -1.806 1.918 1.00 94.94 116 LEU A C 1
ATOM 905 O O . LEU A 1 116 ? 12.471 -2.432 1.046 1.00 94.94 116 LEU A O 1
ATOM 909 N N . GLY A 1 117 ? 11.129 -0.737 1.631 1.00 91.94 117 GLY A N 1
ATOM 910 C CA . GLY A 1 117 ? 11.035 -0.103 0.319 1.00 91.94 117 GLY A CA 1
ATOM 911 C C . GLY A 1 117 ? 12.335 0.550 -0.160 1.00 91.94 117 GLY A C 1
ATOM 912 O O . GLY A 1 117 ? 12.465 0.862 -1.343 1.00 91.94 117 GLY A O 1
ATOM 913 N N . PHE A 1 118 ? 13.373 0.617 0.691 1.00 95.31 118 PHE A N 1
ATOM 914 C CA . PHE A 1 118 ? 14.749 0.905 0.255 1.00 95.31 118 PHE A CA 1
ATOM 915 C C . PHE A 1 118 ? 15.216 -0.008 -0.894 1.00 95.31 118 PHE A C 1
ATOM 917 O O . PHE A 1 118 ? 16.162 0.323 -1.607 1.00 95.31 118 PHE A O 1
ATOM 924 N N . VAL A 1 119 ? 14.545 -1.145 -1.109 1.00 95.25 119 VAL A N 1
ATOM 925 C CA . VAL A 1 119 ? 14.761 -2.012 -2.265 1.00 95.25 119 VAL A CA 1
ATOM 926 C C . VAL A 1 119 ? 14.660 -1.273 -3.605 1.00 95.25 119 VAL A C 1
ATOM 928 O O . VAL A 1 119 ? 15.419 -1.598 -4.512 1.00 95.25 119 VAL A O 1
ATOM 931 N N . PHE A 1 120 ? 13.828 -0.232 -3.731 1.00 95.94 120 PHE A N 1
ATOM 932 C CA . PHE A 1 120 ? 13.772 0.592 -4.944 1.00 95.94 120 PHE A CA 1
ATOM 933 C C . PHE A 1 120 ? 15.079 1.360 -5.201 1.00 95.94 120 PHE A C 1
ATOM 935 O O . PHE A 1 120 ? 15.502 1.466 -6.352 1.00 95.94 120 PHE A O 1
ATOM 942 N N . ILE A 1 121 ? 15.777 1.805 -4.147 1.00 96.94 121 ILE A N 1
ATOM 943 C CA . ILE A 1 121 ? 17.119 2.402 -4.274 1.00 96.94 121 ILE A CA 1
ATOM 944 C C . ILE A 1 121 ? 18.107 1.355 -4.796 1.00 96.94 121 ILE A C 1
ATOM 946 O O . ILE A 1 121 ? 18.907 1.651 -5.679 1.00 96.94 121 ILE A O 1
ATOM 950 N N . LEU A 1 122 ? 18.047 0.119 -4.287 1.00 95.19 122 LEU A N 1
ATOM 951 C CA . LEU A 1 122 ? 18.923 -0.955 -4.766 1.00 95.19 122 LEU A CA 1
ATOM 952 C C . LEU A 1 122 ? 18.676 -1.278 -6.244 1.00 95.19 122 LEU A C 1
ATOM 954 O O . LEU A 1 122 ? 19.631 -1.386 -7.008 1.00 95.19 122 LEU A O 1
ATOM 958 N N . VAL A 1 123 ? 17.409 -1.384 -6.653 1.00 94.56 123 VAL A N 1
ATOM 959 C CA . VAL A 1 123 ? 17.019 -1.626 -8.052 1.00 94.56 123 VAL A CA 1
ATOM 960 C C . VAL A 1 123 ? 17.554 -0.519 -8.966 1.00 94.56 123 VAL A C 1
ATOM 962 O O . VAL A 1 123 ? 18.141 -0.815 -10.006 1.00 94.56 123 VAL A O 1
ATOM 965 N N . ALA A 1 124 ? 17.412 0.749 -8.571 1.00 95.62 124 ALA A N 1
ATOM 966 C CA . ALA A 1 124 ? 17.934 1.881 -9.336 1.00 95.62 124 ALA A CA 1
ATOM 967 C C . ALA A 1 124 ? 19.466 1.837 -9.468 1.00 95.62 124 ALA A C 1
ATOM 969 O O . ALA A 1 124 ? 20.011 1.974 -10.563 1.00 95.62 124 ALA A O 1
ATOM 970 N N . ARG A 1 125 ? 20.174 1.603 -8.356 1.00 95.56 125 ARG A N 1
ATOM 971 C CA . ARG A 1 125 ? 21.647 1.600 -8.313 1.00 95.56 125 ARG A CA 1
ATOM 972 C C . ARG A 1 125 ? 22.280 0.421 -9.036 1.00 95.56 125 ARG A C 1
ATOM 974 O O . ARG A 1 125 ? 23.384 0.561 -9.553 1.00 95.56 125 ARG A O 1
ATOM 981 N N . ASN A 1 126 ? 21.573 -0.700 -9.123 1.00 94.12 126 ASN A N 1
ATOM 982 C CA . ASN A 1 126 ? 21.985 -1.846 -9.927 1.00 94.12 126 ASN A CA 1
ATOM 983 C C . ASN A 1 126 ? 21.710 -1.658 -11.430 1.00 94.12 126 ASN A C 1
ATOM 985 O O . ASN A 1 126 ? 22.053 -2.534 -12.221 1.00 94.12 126 ASN A O 1
ATOM 989 N N . GLY A 1 127 ? 21.071 -0.555 -11.838 1.00 93.50 127 GLY A N 1
ATOM 990 C CA . GLY A 1 127 ? 20.650 -0.336 -13.224 1.00 93.50 127 GLY A CA 1
ATOM 991 C C . GLY A 1 127 ? 19.486 -1.232 -13.661 1.00 93.50 127 GLY A C 1
ATOM 992 O O . GLY A 1 127 ? 19.213 -1.339 -14.854 1.00 93.50 127 GLY A O 1
ATOM 993 N N . GLU A 1 128 ? 18.795 -1.873 -12.713 1.00 92.50 128 GLU A N 1
ATOM 994 C CA . GLU A 1 128 ? 17.647 -2.751 -12.972 1.00 92.50 128 GLU A CA 1
ATOM 995 C C . GLU A 1 128 ? 16.353 -1.950 -13.206 1.00 92.50 128 GLU A C 1
ATOM 997 O O . GLU A 1 128 ? 15.392 -2.476 -13.762 1.00 92.50 128 GLU A O 1
ATOM 1002 N N . GLY A 1 129 ? 16.324 -0.672 -12.817 1.00 94.81 129 GLY A N 1
ATOM 1003 C CA . GLY A 1 129 ? 15.204 0.238 -13.045 1.00 94.81 129 GLY A CA 1
ATOM 1004 C C . GLY A 1 129 ? 15.648 1.696 -13.194 1.00 94.81 129 GLY A C 1
ATOM 1005 O O . GLY A 1 129 ? 16.839 1.995 -13.073 1.00 94.81 129 GLY A O 1
ATOM 1006 N N . PRO A 1 130 ? 14.714 2.614 -13.494 1.00 96.62 130 PRO A N 1
ATOM 1007 C CA . PRO A 1 130 ? 15.026 4.025 -13.685 1.00 96.62 130 PRO A CA 1
ATOM 1008 C C . PRO A 1 130 ? 15.655 4.626 -12.427 1.00 96.62 130 PRO A C 1
ATOM 1010 O O . PRO A 1 130 ? 15.295 4.246 -11.311 1.00 96.62 130 PRO A O 1
ATOM 1013 N N . LYS A 1 131 ? 16.539 5.619 -12.591 1.00 96.75 131 LYS A N 1
ATOM 1014 C CA . LYS A 1 131 ? 17.147 6.335 -11.452 1.00 96.75 131 LYS A CA 1
ATOM 1015 C C . LYS A 1 131 ? 16.093 6.934 -10.513 1.00 96.75 131 LYS A C 1
ATOM 1017 O O . LYS A 1 131 ? 16.298 6.957 -9.306 1.00 96.75 131 LYS A O 1
ATOM 1022 N N . ASP A 1 132 ? 14.939 7.324 -11.050 1.00 97.00 132 ASP A N 1
ATOM 1023 C CA . ASP A 1 132 ? 13.804 7.859 -10.295 1.00 97.00 132 ASP A CA 1
ATOM 1024 C C . ASP A 1 132 ? 13.266 6.892 -9.224 1.00 97.00 132 ASP A C 1
ATOM 1026 O O . ASP A 1 132 ? 12.667 7.342 -8.248 1.00 97.00 132 ASP A O 1
ATOM 1030 N N . PHE A 1 133 ? 13.521 5.580 -9.324 1.00 96.44 133 PHE A N 1
ATOM 1031 C CA . PHE A 1 133 ? 13.216 4.645 -8.235 1.00 96.44 133 PHE A CA 1
ATOM 1032 C C . PHE A 1 133 ? 13.991 4.944 -6.943 1.00 96.44 133 PHE A C 1
ATOM 1034 O O . PHE A 1 133 ? 13.533 4.560 -5.869 1.00 96.44 133 PHE A O 1
ATOM 1041 N N . GLU A 1 134 ? 15.098 5.691 -6.975 1.00 97.19 134 GLU A N 1
ATOM 1042 C CA . GLU A 1 134 ? 15.706 6.179 -5.733 1.00 97.19 134 GLU A CA 1
ATOM 1043 C C . GLU A 1 134 ? 14.738 7.078 -4.951 1.00 97.19 134 GLU A C 1
ATOM 1045 O O . GLU A 1 134 ? 14.613 6.927 -3.736 1.00 97.19 134 GLU A O 1
ATOM 1050 N N . LEU A 1 135 ? 13.986 7.947 -5.640 1.00 97.12 135 LEU A N 1
ATOM 1051 C CA . LEU A 1 135 ? 12.976 8.803 -5.008 1.00 97.12 135 LEU A CA 1
ATOM 1052 C C . LEU A 1 135 ? 11.847 7.978 -4.387 1.00 97.12 135 LEU A C 1
ATOM 1054 O O . LEU A 1 135 ? 11.391 8.312 -3.297 1.00 97.12 135 LEU A O 1
ATOM 1058 N N . ALA A 1 136 ? 11.435 6.889 -5.044 1.00 95.81 136 ALA A N 1
ATOM 1059 C CA . ALA A 1 136 ? 10.489 5.929 -4.477 1.00 95.81 136 ALA A CA 1
ATOM 1060 C C . ALA A 1 136 ? 11.025 5.300 -3.183 1.00 95.81 136 ALA A C 1
ATOM 1062 O O . ALA A 1 136 ? 10.343 5.302 -2.165 1.00 95.81 136 ALA A O 1
ATOM 1063 N N . GLY A 1 137 ? 12.271 4.818 -3.177 1.00 96.88 137 GLY A N 1
ATOM 1064 C CA . GLY A 1 137 ? 12.832 4.200 -1.975 1.00 96.88 137 GLY A CA 1
ATOM 1065 C C . GLY A 1 137 ? 13.050 5.193 -0.827 1.00 96.88 137 GLY A C 1
ATOM 1066 O O . GLY A 1 137 ? 12.832 4.841 0.332 1.00 96.88 137 GLY A O 1
ATOM 1067 N N . TYR A 1 138 ? 13.419 6.446 -1.117 1.00 98.19 138 TYR A N 1
ATOM 1068 C CA . TYR A 1 138 ? 13.472 7.499 -0.096 1.00 98.19 138 TYR A CA 1
ATOM 1069 C C . TYR A 1 138 ? 12.082 7.857 0.443 1.00 98.19 138 TYR A C 1
ATOM 1071 O O . TYR A 1 138 ? 11.934 8.039 1.655 1.00 98.19 138 TYR A O 1
ATOM 1079 N N . GLY A 1 139 ? 11.067 7.921 -0.421 1.00 98.12 139 GLY A N 1
ATOM 1080 C CA . GLY A 1 139 ? 9.676 8.126 -0.020 1.00 98.12 139 GLY A CA 1
ATOM 1081 C C . GLY A 1 139 ? 9.155 6.994 0.869 1.00 98.12 139 GLY A C 1
ATOM 1082 O O . GLY A 1 139 ? 8.536 7.257 1.903 1.00 98.12 139 GLY A O 1
ATOM 1083 N N . ASP A 1 140 ? 9.514 5.751 0.558 1.00 97.75 140 ASP A N 1
ATOM 1084 C CA . ASP A 1 140 ? 9.200 4.571 1.360 1.00 97.75 140 ASP A CA 1
ATOM 1085 C C . ASP A 1 140 ? 9.836 4.630 2.759 1.00 97.75 140 ASP A C 1
ATOM 1087 O O . ASP A 1 140 ? 9.155 4.408 3.767 1.00 97.75 140 ASP A O 1
ATOM 1091 N N . ILE A 1 141 ? 11.120 5.001 2.842 1.00 98.44 141 ILE A N 1
ATOM 1092 C CA . ILE A 1 141 ? 11.828 5.189 4.117 1.00 98.44 141 ILE A CA 1
ATOM 1093 C C . ILE A 1 141 ? 11.162 6.298 4.936 1.00 98.44 141 ILE A C 1
ATOM 1095 O O . ILE A 1 141 ? 10.848 6.095 6.110 1.00 98.44 141 ILE A O 1
ATOM 1099 N N . LEU A 1 142 ? 10.902 7.458 4.329 1.00 98.56 142 LEU A N 1
ATOM 1100 C CA . LEU A 1 142 ? 10.255 8.581 5.007 1.00 98.56 142 LEU A CA 1
ATOM 1101 C C . LEU A 1 142 ? 8.855 8.200 5.511 1.00 98.56 142 LEU A C 1
ATOM 1103 O O . LEU A 1 142 ? 8.491 8.503 6.651 1.00 98.56 142 LEU A O 1
ATOM 1107 N N . THR A 1 143 ? 8.082 7.481 4.698 1.00 98.56 143 THR A N 1
ATOM 1108 C CA . THR A 1 143 ? 6.757 6.985 5.079 1.00 98.56 143 THR A CA 1
ATOM 1109 C C . THR A 1 143 ? 6.850 5.982 6.229 1.00 98.56 143 THR A C 1
ATOM 1111 O O . THR A 1 143 ? 6.090 6.073 7.189 1.00 98.56 143 THR A O 1
ATOM 1114 N N . GLY A 1 144 ? 7.804 5.049 6.191 1.00 98.44 144 GLY A N 1
ATOM 1115 C CA . GLY A 1 144 ? 8.018 4.078 7.265 1.00 98.44 144 GLY A CA 1
ATOM 1116 C C . GLY A 1 144 ? 8.438 4.729 8.589 1.00 98.44 144 GLY A C 1
ATOM 1117 O O . 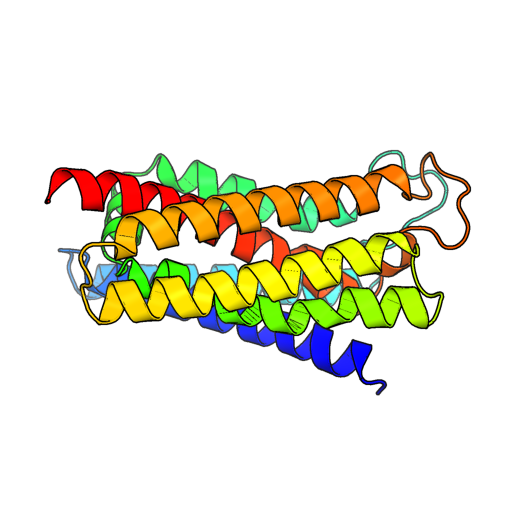GLY A 1 144 ? 7.925 4.361 9.647 1.00 98.44 144 GLY A O 1
ATOM 1118 N N . LEU A 1 145 ? 9.316 5.736 8.547 1.00 98.56 145 LEU A N 1
ATOM 1119 C CA . LEU A 1 145 ? 9.739 6.491 9.733 1.00 98.56 145 LEU A CA 1
ATOM 1120 C C . LEU A 1 145 ? 8.589 7.311 10.327 1.00 98.56 145 LEU A C 1
ATOM 1122 O O . LEU A 1 145 ? 8.372 7.293 11.541 1.00 98.56 145 LEU A O 1
ATOM 1126 N N . THR A 1 146 ? 7.818 7.997 9.481 1.00 98.38 146 THR A N 1
ATOM 1127 C CA . THR A 1 146 ? 6.636 8.746 9.934 1.00 98.38 146 THR A CA 1
ATOM 1128 C C . THR A 1 146 ? 5.552 7.815 10.480 1.00 98.38 146 THR A C 1
ATOM 1130 O O . THR A 1 146 ? 4.920 8.164 11.476 1.00 98.38 146 THR A O 1
ATOM 1133 N N . ALA A 1 147 ? 5.390 6.607 9.925 1.00 98.50 147 ALA A N 1
ATOM 1134 C CA . ALA A 1 147 ? 4.512 5.567 10.468 1.00 98.50 147 ALA A CA 1
ATOM 1135 C C . ALA A 1 147 ? 4.940 5.124 11.874 1.00 98.50 147 ALA A C 1
ATOM 1137 O O . ALA A 1 147 ? 4.099 5.034 12.769 1.00 98.50 147 ALA A O 1
ATOM 1138 N N . ALA A 1 148 ? 6.241 4.876 12.081 1.00 98.38 148 ALA A N 1
ATOM 1139 C CA . ALA A 1 148 ? 6.788 4.498 13.384 1.00 98.38 148 ALA A CA 1
ATOM 1140 C C . ALA A 1 148 ? 6.504 5.585 14.426 1.00 98.38 148 ALA A C 1
ATOM 1142 O O . ALA A 1 148 ? 5.932 5.307 15.480 1.00 98.38 148 ALA A O 1
ATOM 1143 N N . LEU A 1 149 ? 6.845 6.834 14.098 1.00 98.38 149 LEU A N 1
ATOM 1144 C CA . LEU A 1 149 ? 6.636 7.975 14.980 1.00 98.38 149 LEU A CA 1
ATOM 1145 C C . LEU A 1 149 ? 5.147 8.174 15.295 1.00 98.38 149 LEU A C 1
ATOM 1147 O O . LEU A 1 149 ? 4.770 8.239 16.462 1.00 98.38 149 LEU A O 1
ATOM 1151 N N . ALA A 1 150 ? 4.287 8.219 14.274 1.00 98.31 150 ALA A N 1
ATOM 1152 C CA . ALA A 1 150 ? 2.847 8.379 14.450 1.00 98.31 150 ALA A CA 1
ATOM 1153 C C . ALA A 1 150 ? 2.235 7.238 15.280 1.00 98.31 150 ALA A C 1
ATOM 1155 O O . ALA A 1 150 ? 1.443 7.496 16.186 1.00 98.31 150 ALA A O 1
ATOM 1156 N N . GLY A 1 151 ? 2.621 5.989 15.009 1.00 97.88 151 GLY A N 1
ATOM 1157 C CA . GLY A 1 151 ? 2.158 4.813 15.745 1.00 97.88 151 GLY A CA 1
ATOM 1158 C C . GLY A 1 151 ? 2.538 4.860 17.226 1.00 97.88 151 GLY A C 1
ATOM 1159 O O . GLY A 1 151 ? 1.679 4.638 18.079 1.00 97.88 151 GLY A O 1
ATOM 1160 N N . ILE A 1 152 ? 3.787 5.222 17.542 1.00 98.31 152 ILE A N 1
ATOM 1161 C CA . ILE A 1 152 ? 4.263 5.384 18.926 1.00 98.31 152 ILE A CA 1
ATOM 1162 C C . ILE A 1 152 ? 3.492 6.501 19.636 1.00 98.31 152 ILE A C 1
ATOM 1164 O O . ILE A 1 152 ? 2.995 6.292 20.742 1.00 98.31 152 ILE A O 1
ATOM 1168 N N . LEU A 1 153 ? 3.336 7.668 19.003 1.00 98.06 153 LEU A N 1
ATOM 1169 C CA . LEU A 1 153 ? 2.610 8.792 19.600 1.00 98.06 153 LEU A CA 1
ATOM 1170 C C . LEU A 1 153 ? 1.136 8.453 19.861 1.00 98.06 153 LEU A C 1
ATOM 1172 O O . LEU A 1 153 ? 0.604 8.829 20.908 1.00 98.06 153 LEU A O 1
ATOM 1176 N N . LEU A 1 154 ? 0.484 7.730 18.942 1.00 97.56 154 LEU A N 1
ATOM 1177 C CA . LEU A 1 154 ? -0.894 7.259 19.115 1.00 97.56 154 LEU A CA 1
ATOM 1178 C C . LEU A 1 154 ? -0.997 6.254 20.267 1.00 97.56 154 LEU A C 1
ATOM 1180 O O . LEU A 1 154 ? -1.893 6.377 21.100 1.00 97.56 154 LEU A O 1
ATOM 1184 N N . PHE A 1 155 ? -0.059 5.308 20.360 1.00 96.94 155 PHE A N 1
ATOM 1185 C CA . PHE A 1 155 ? -0.000 4.335 21.452 1.00 96.94 155 PHE A CA 1
ATOM 1186 C C . PHE A 1 155 ? 0.194 5.010 22.818 1.00 96.94 155 PHE A C 1
ATOM 1188 O O . PHE A 1 155 ? -0.496 4.682 23.783 1.00 96.94 155 PHE A O 1
ATOM 1195 N N . MET A 1 156 ? 1.076 6.010 22.884 1.00 97.06 156 MET A N 1
ATOM 1196 C CA . MET A 1 156 ? 1.318 6.829 24.077 1.00 97.06 156 MET A CA 1
ATOM 1197 C C . MET A 1 156 ? 0.202 7.849 24.359 1.00 97.06 156 MET A C 1
ATOM 1199 O O . MET A 1 156 ? 0.262 8.545 25.370 1.00 97.06 156 MET A O 1
ATOM 1203 N N . LYS A 1 157 ? -0.815 7.950 23.490 1.00 94.44 157 LYS A N 1
ATOM 1204 C CA . LYS A 1 157 ? -1.942 8.894 23.597 1.00 94.44 157 LYS A CA 1
ATOM 1205 C C . LYS A 1 157 ? -1.499 10.358 23.713 1.00 94.44 157 LYS A C 1
ATOM 1207 O O . LYS A 1 157 ? -2.115 11.155 24.419 1.00 94.44 157 LYS A O 1
ATOM 1212 N N . ILE A 1 158 ? -0.429 10.724 23.008 1.00 96.19 158 ILE A N 1
ATOM 1213 C CA . ILE A 1 158 ? 0.077 12.099 22.988 1.00 96.19 158 ILE A CA 1
ATOM 1214 C C . ILE A 1 158 ? -0.926 13.008 22.265 1.00 96.19 158 ILE A C 1
ATOM 1216 O O . ILE A 1 158 ? -1.466 12.644 21.221 1.00 96.19 158 ILE A O 1
ATOM 1220 N N . ARG A 1 159 ? -1.145 14.226 22.780 1.00 92.44 159 ARG A N 1
ATOM 1221 C CA . ARG A 1 159 ? -2.118 15.195 22.232 1.00 92.44 159 ARG A CA 1
ATOM 1222 C C . ARG A 1 159 ? -1.932 15.474 20.733 1.00 92.44 159 ARG A C 1
ATOM 1224 O O . ARG A 1 159 ? -2.909 15.666 20.020 1.00 92.44 159 ARG A O 1
ATOM 1231 N N . THR A 1 160 ? -0.692 15.498 20.248 1.00 94.44 160 THR A N 1
ATOM 1232 C CA . THR A 1 160 ? -0.348 15.766 18.839 1.00 94.44 160 THR A CA 1
ATOM 1233 C C . THR A 1 160 ? -0.364 14.519 17.948 1.00 94.44 160 THR A C 1
ATOM 1235 O O . THR A 1 160 ? -0.150 14.631 16.740 1.00 94.44 160 THR A O 1
ATOM 1238 N N . ALA A 1 161 ? -0.647 13.333 18.496 1.00 95.62 161 ALA A N 1
ATOM 1239 C CA . ALA A 1 161 ? -0.628 12.077 17.749 1.00 95.62 161 ALA A CA 1
ATOM 1240 C C . ALA A 1 161 ? -1.556 12.053 16.516 1.00 95.62 161 ALA A C 1
ATOM 1242 O O . ALA A 1 161 ? -1.111 11.578 15.470 1.00 95.62 161 ALA A O 1
ATOM 1243 N N . PRO A 1 162 ? -2.791 12.604 16.555 1.00 94.94 162 PRO A N 1
ATOM 1244 C CA . PRO A 1 162 ? -3.658 12.631 15.373 1.00 94.94 162 PRO A CA 1
ATOM 1245 C C . PRO A 1 162 ? -3.082 13.469 14.230 1.00 94.94 162 PRO A C 1
ATOM 1247 O O . PRO A 1 162 ? -3.213 13.097 13.067 1.00 94.94 162 PRO A O 1
ATOM 1250 N N . ILE A 1 163 ? -2.402 14.576 14.552 1.00 96.25 163 ILE A N 1
ATOM 1251 C CA . ILE A 1 163 ? -1.737 15.428 13.557 1.00 96.25 163 ILE A CA 1
ATOM 1252 C C . ILE A 1 163 ? -0.613 14.639 12.885 1.00 96.25 163 ILE A C 1
ATOM 1254 O O . ILE A 1 163 ? -0.543 14.594 11.659 1.00 96.25 163 ILE A O 1
ATOM 1258 N N . MET A 1 164 ? 0.226 13.956 13.670 1.00 97.69 164 MET A N 1
ATOM 1259 C CA . MET A 1 164 ? 1.310 13.138 13.118 1.00 97.69 164 MET A CA 1
ATOM 1260 C C . MET A 1 164 ? 0.780 11.985 12.252 1.00 97.69 164 MET A C 1
ATOM 1262 O O . MET A 1 164 ? 1.352 11.677 11.211 1.00 97.69 164 MET A O 1
ATOM 1266 N N . ALA A 1 165 ? -0.344 11.379 12.632 1.00 97.75 165 ALA A N 1
ATOM 1267 C CA . ALA A 1 165 ? -0.992 10.339 11.840 1.00 97.75 165 ALA A CA 1
ATOM 1268 C C . ALA A 1 165 ? -1.567 10.864 10.508 1.00 97.75 165 ALA A C 1
ATOM 1270 O O . ALA A 1 165 ? -1.495 10.161 9.496 1.00 97.75 165 ALA A O 1
ATOM 1271 N N . TRP A 1 166 ? -2.074 12.102 10.468 1.00 97.94 166 TRP A N 1
ATOM 1272 C CA . TRP A 1 166 ? -2.426 12.772 9.211 1.00 97.94 166 TRP A CA 1
ATOM 1273 C C . TRP A 1 166 ? -1.197 13.053 8.344 1.00 97.94 166 TRP A C 1
ATOM 1275 O O . TRP A 1 166 ? -1.241 12.766 7.149 1.00 97.94 166 TRP A O 1
ATOM 1285 N N . ILE A 1 167 ? -0.096 13.537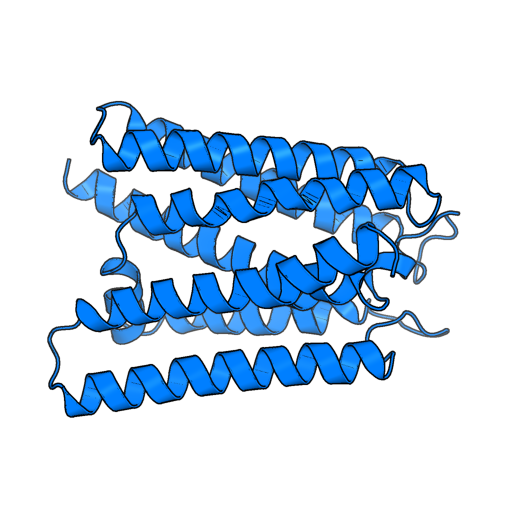 8.932 1.00 97.94 167 ILE A N 1
ATOM 1286 C CA . ILE A 1 167 ? 1.174 13.755 8.217 1.00 97.94 167 ILE A CA 1
ATOM 1287 C C . ILE A 1 167 ? 1.658 12.447 7.587 1.00 97.94 167 ILE A C 1
ATOM 1289 O O . ILE A 1 167 ? 1.860 12.402 6.378 1.00 97.94 167 ILE A O 1
ATOM 1293 N N . PHE A 1 168 ? 1.762 11.370 8.374 1.00 98.06 168 PHE A N 1
ATOM 1294 C CA . PHE A 1 168 ? 2.097 10.030 7.879 1.00 98.06 168 PHE A CA 1
ATOM 1295 C C . PHE A 1 168 ? 1.201 9.618 6.703 1.00 98.06 168 PHE A C 1
ATOM 1297 O O . PHE A 1 168 ? 1.685 9.147 5.675 1.00 98.06 168 PHE A O 1
ATOM 1304 N N . THR A 1 169 ? -0.111 9.810 6.844 1.00 97.56 169 THR A N 1
ATOM 1305 C CA . THR A 1 169 ? -1.073 9.41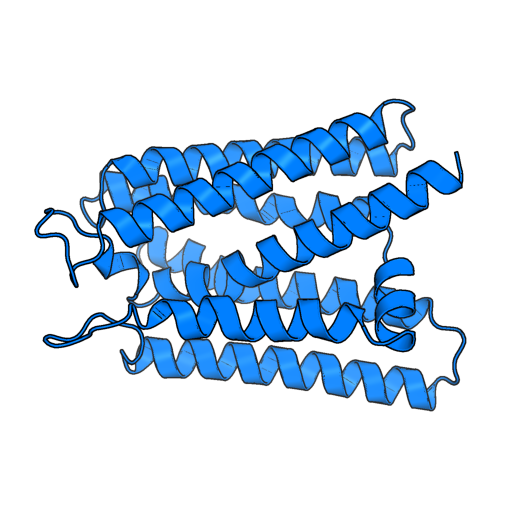0 5.816 1.00 97.56 169 THR A CA 1
ATOM 1306 C C . THR A 1 169 ? -0.851 10.177 4.515 1.00 97.56 169 THR A C 1
ATOM 1308 O O . THR A 1 169 ? -0.860 9.567 3.451 1.00 97.56 169 THR A O 1
ATOM 1311 N N . MET A 1 170 ? -0.617 11.488 4.585 1.00 97.56 170 MET A N 1
ATOM 1312 C CA . MET A 1 170 ? -0.365 12.310 3.399 1.00 97.56 170 MET A CA 1
ATOM 1313 C C . MET A 1 170 ? 0.972 11.968 2.745 1.00 97.56 170 MET A C 1
ATOM 1315 O O . MET A 1 170 ? 1.016 11.784 1.532 1.00 97.56 170 MET A O 1
ATOM 1319 N N . VAL A 1 171 ? 2.035 11.817 3.539 1.00 98.12 171 VAL A N 1
ATOM 1320 C CA . VAL A 1 171 ? 3.364 11.417 3.051 1.00 98.12 171 VAL A CA 1
ATOM 1321 C C . VAL A 1 171 ? 3.287 10.075 2.321 1.00 98.12 171 VAL A C 1
ATOM 1323 O O . VAL A 1 171 ? 3.721 9.987 1.177 1.00 98.12 171 VAL A O 1
ATOM 1326 N N . GLY A 1 172 ? 2.654 9.062 2.921 1.00 98.06 172 GLY A N 1
ATOM 1327 C CA . GLY A 1 172 ? 2.539 7.740 2.302 1.00 98.06 172 GLY A CA 1
ATOM 1328 C C . GLY A 1 172 ? 1.651 7.701 1.060 1.00 98.06 172 GLY A C 1
ATOM 1329 O O . GLY A 1 172 ? 1.962 6.995 0.103 1.00 98.06 172 GLY A O 1
ATOM 1330 N N . MET A 1 173 ? 0.574 8.490 1.023 1.00 98.00 173 MET A N 1
ATOM 1331 C CA . MET A 1 173 ? -0.266 8.603 -0.174 1.00 98.00 173 MET A CA 1
ATOM 1332 C C . MET A 1 173 ? 0.469 9.299 -1.324 1.00 98.00 173 MET A C 1
ATOM 1334 O O . MET A 1 173 ? 0.369 8.850 -2.465 1.00 98.00 173 MET A O 1
ATOM 1338 N N . LEU A 1 174 ? 1.222 10.366 -1.040 1.00 98.25 174 LEU A N 1
ATOM 1339 C CA . LEU A 1 174 ? 2.045 11.051 -2.041 1.00 98.25 174 LEU A CA 1
ATOM 1340 C C . LEU A 1 174 ? 3.162 10.149 -2.569 1.00 98.25 174 LEU A C 1
ATOM 1342 O O . LEU A 1 174 ? 3.410 10.136 -3.772 1.00 98.25 174 LEU A O 1
ATOM 1346 N N . ASP A 1 175 ? 3.787 9.362 -1.698 1.00 98.25 175 ASP A N 1
ATOM 1347 C CA . ASP A 1 175 ? 4.798 8.384 -2.088 1.00 98.25 175 ASP A CA 1
ATOM 1348 C C . ASP A 1 175 ? 4.219 7.285 -2.995 1.00 98.25 175 ASP A C 1
ATOM 1350 O O . ASP A 1 175 ? 4.729 7.045 -4.086 1.00 98.25 175 ASP A O 1
ATOM 1354 N N . LEU A 1 176 ? 3.074 6.695 -2.633 1.00 97.56 176 LEU A N 1
ATOM 1355 C CA . LEU A 1 176 ? 2.383 5.723 -3.492 1.00 97.56 176 LEU A CA 1
ATOM 1356 C C . LEU A 1 176 ? 2.024 6.305 -4.871 1.00 97.56 176 LEU A C 1
ATOM 1358 O O . LEU A 1 176 ? 2.166 5.619 -5.885 1.00 97.56 176 LEU A O 1
ATOM 1362 N N . LEU A 1 177 ? 1.586 7.568 -4.926 1.00 97.75 177 LEU A N 1
ATOM 1363 C CA . LEU A 1 177 ? 1.336 8.271 -6.187 1.00 97.75 177 LEU A CA 1
ATOM 1364 C C . LEU A 1 177 ? 2.625 8.499 -6.984 1.00 97.75 177 LEU A C 1
ATOM 1366 O O . LEU A 1 177 ? 2.615 8.345 -8.205 1.00 97.75 177 LEU A O 1
ATOM 1370 N N . ASN A 1 178 ? 3.732 8.826 -6.315 1.00 97.75 178 ASN A N 1
ATOM 1371 C CA . ASN A 1 178 ? 5.038 8.970 -6.947 1.00 97.75 178 ASN A CA 1
ATOM 1372 C C . ASN A 1 178 ? 5.517 7.642 -7.554 1.00 97.75 178 ASN A C 1
ATOM 1374 O O . ASN A 1 178 ? 5.896 7.607 -8.722 1.00 97.75 178 ASN A O 1
ATOM 1378 N N . VAL A 1 179 ? 5.414 6.532 -6.819 1.00 96.94 179 VAL A N 1
ATOM 1379 C CA . VAL A 1 179 ? 5.742 5.193 -7.334 1.00 96.94 179 VAL A CA 1
ATOM 1380 C C . VAL A 1 179 ? 4.879 4.852 -8.548 1.00 96.94 179 VAL A C 1
ATOM 1382 O O . VAL A 1 179 ? 5.411 4.447 -9.580 1.00 96.94 179 VAL A O 1
ATOM 1385 N N . ALA A 1 180 ? 3.561 5.062 -8.465 1.00 96.62 180 ALA A N 1
ATOM 1386 C CA . ALA A 1 180 ? 2.650 4.827 -9.586 1.00 96.62 180 ALA A CA 1
ATOM 1387 C C . ALA A 1 180 ? 3.020 5.676 -10.811 1.00 96.62 180 ALA A C 1
ATOM 1389 O O . ALA A 1 180 ? 3.053 5.166 -11.930 1.00 96.62 180 ALA A O 1
ATOM 1390 N N . ARG A 1 181 ? 3.363 6.953 -10.601 1.00 97.25 181 ARG A N 1
ATOM 1391 C CA . ARG A 1 181 ? 3.863 7.840 -11.654 1.00 97.25 181 ARG A CA 1
ATOM 1392 C C . ARG A 1 181 ? 5.133 7.280 -12.289 1.00 97.25 181 ARG A C 1
ATOM 1394 O O . ARG A 1 181 ? 5.180 7.218 -13.510 1.00 97.25 181 ARG A O 1
ATOM 1401 N N . ILE A 1 182 ? 6.143 6.887 -11.512 1.00 97.19 182 ILE A N 1
ATOM 1402 C CA . ILE A 1 182 ? 7.413 6.379 -12.059 1.00 97.19 182 ILE A CA 1
ATOM 1403 C C . ILE A 1 182 ? 7.170 5.095 -12.862 1.00 97.19 182 ILE A C 1
ATOM 1405 O O . ILE A 1 182 ? 7.650 4.978 -13.986 1.00 97.19 182 ILE A O 1
ATOM 1409 N N . LEU A 1 183 ? 6.380 4.157 -12.328 1.00 96.38 183 LEU A N 1
ATOM 1410 C CA . LEU A 1 183 ? 6.040 2.915 -13.030 1.00 96.38 183 LEU A CA 1
ATOM 1411 C C . LEU A 1 183 ? 5.414 3.185 -14.394 1.00 96.38 183 LEU A C 1
ATOM 1413 O O . LEU A 1 183 ? 5.836 2.576 -15.374 1.00 96.38 183 LEU A O 1
ATOM 1417 N N . LEU A 1 184 ? 4.464 4.123 -14.447 1.00 95.69 184 LEU A N 1
ATOM 1418 C CA . LEU A 1 184 ? 3.781 4.494 -15.676 1.00 95.69 184 LEU A CA 1
ATOM 1419 C C . LEU A 1 184 ? 4.694 5.285 -16.616 1.00 95.69 184 LEU A C 1
ATOM 1421 O O . LEU A 1 184 ? 4.814 4.932 -17.774 1.00 95.69 184 LEU A O 1
ATOM 1425 N N . VAL A 1 185 ? 5.387 6.328 -16.164 1.00 97.00 185 VAL A N 1
ATOM 1426 C CA . VAL A 1 185 ? 6.232 7.172 -17.037 1.00 97.00 185 VAL A CA 1
ATOM 1427 C C . VAL A 1 185 ? 7.332 6.365 -17.740 1.00 97.00 185 VAL A C 1
ATOM 1429 O O . VAL A 1 185 ? 7.652 6.628 -18.902 1.00 97.00 185 VAL A O 1
ATOM 1432 N N . PHE A 1 186 ? 7.888 5.365 -17.059 1.00 97.19 186 PHE A N 1
ATOM 1433 C CA . PHE A 1 186 ? 8.948 4.508 -17.587 1.00 97.19 186 PHE A CA 1
ATOM 1434 C C . PHE A 1 186 ? 8.434 3.167 -18.136 1.00 97.19 186 PHE A C 1
ATOM 1436 O O . PHE A 1 186 ? 9.242 2.266 -18.365 1.00 97.19 186 PHE A O 1
ATOM 1443 N N . ASP A 1 187 ? 7.122 3.014 -18.339 1.00 96.62 187 ASP A N 1
ATOM 1444 C CA . ASP A 1 187 ? 6.525 1.766 -18.818 1.00 96.62 187 ASP A CA 1
ATOM 1445 C C . ASP A 1 187 ? 6.877 1.479 -20.291 1.00 96.62 187 ASP A C 1
ATOM 1447 O O . ASP A 1 187 ? 6.700 2.363 -21.137 1.00 96.62 187 ASP A O 1
ATOM 1451 N N . PRO A 1 188 ? 7.337 0.258 -20.635 1.00 95.31 188 PRO A N 1
ATOM 1452 C CA . PRO A 1 188 ? 7.727 -0.094 -22.003 1.00 95.31 188 PRO A CA 1
ATOM 1453 C C . PRO A 1 188 ? 6.621 0.021 -23.057 1.00 95.31 188 PRO A C 1
ATOM 1455 O O . PRO A 1 188 ? 6.936 0.046 -24.243 1.00 95.31 188 PRO A O 1
ATOM 1458 N N . ILE A 1 189 ? 5.343 0.070 -22.661 1.00 95.81 189 ILE A N 1
ATOM 1459 C CA . ILE A 1 189 ? 4.223 0.191 -23.608 1.00 95.81 189 ILE A CA 1
ATOM 1460 C C . ILE A 1 189 ? 4.294 1.508 -24.396 1.00 95.81 189 ILE A C 1
ATOM 1462 O O . ILE A 1 189 ? 3.924 1.548 -25.568 1.00 95.81 189 ILE A O 1
ATOM 1466 N N . TRP A 1 190 ? 4.769 2.589 -23.774 1.00 95.56 190 TRP A N 1
ATOM 1467 C CA . TRP A 1 190 ? 4.817 3.924 -24.391 1.00 95.56 190 TRP A CA 1
ATOM 1468 C C . TRP A 1 190 ? 6.139 4.669 -24.169 1.00 95.56 190 TRP A C 1
ATOM 1470 O O . TRP A 1 190 ? 6.313 5.774 -24.681 1.00 95.56 190 TRP A O 1
ATOM 1480 N N . SER A 1 191 ? 7.075 4.098 -23.410 1.00 94.38 191 SER A N 1
ATOM 1481 C CA . SER A 1 191 ? 8.367 4.700 -23.085 1.00 94.38 191 SER A CA 1
ATOM 1482 C C . SER A 1 191 ? 9.509 3.828 -23.594 1.00 94.38 191 SER A C 1
ATOM 1484 O O . SER A 1 191 ? 9.579 2.640 -23.293 1.00 94.38 191 SER A O 1
ATOM 1486 N N . ASN A 1 192 ? 10.459 4.438 -24.306 1.00 93.38 192 ASN A N 1
ATOM 1487 C CA . ASN A 1 192 ? 11.693 3.778 -24.757 1.00 93.38 1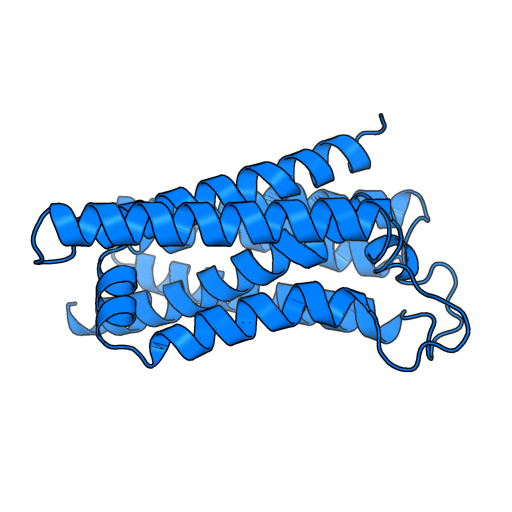92 ASN A CA 1
ATOM 1488 C C . ASN A 1 192 ? 12.873 4.012 -23.796 1.00 93.38 192 ASN A C 1
ATOM 1490 O O . ASN A 1 192 ? 14.030 3.829 -24.169 1.00 93.38 192 ASN A O 1
ATOM 1494 N N . SER A 1 193 ? 12.598 4.467 -22.571 1.00 93.06 193 SER A N 1
ATOM 1495 C CA . SER A 1 193 ? 13.626 4.749 -21.569 1.00 93.06 193 SER A CA 1
ATOM 1496 C C . SER A 1 193 ? 14.410 3.494 -21.189 1.00 93.06 193 SER A C 1
ATOM 1498 O O . SER A 1 193 ? 13.839 2.431 -20.955 1.00 93.06 193 SER A O 1
ATOM 1500 N N . THR A 1 194 ? 15.727 3.637 -21.055 1.00 91.69 194 THR A N 1
ATOM 1501 C CA . THR A 1 194 ? 16.620 2.577 -20.575 1.00 91.69 194 THR A CA 1
ATOM 1502 C C . THR A 1 194 ? 17.444 3.093 -19.391 1.00 91.69 194 THR A C 1
ATOM 1504 O O . THR A 1 194 ? 18.249 4.007 -19.587 1.00 91.69 194 THR A O 1
ATOM 1507 N N . PRO A 1 195 ? 17.287 2.529 -18.179 1.00 93.94 195 PRO A N 1
ATOM 1508 C CA . PRO A 1 195 ? 16.384 1.428 -17.820 1.00 93.94 195 PRO A CA 1
ATOM 1509 C C . PRO A 1 195 ? 14.895 1.833 -17.814 1.00 93.94 195 PRO A C 1
ATOM 1511 O O . PRO A 1 195 ? 14.565 2.983 -17.525 1.00 93.94 195 PRO A O 1
ATOM 1514 N N . SER A 1 196 ? 14.002 0.880 -18.101 1.00 94.75 196 SER A N 1
ATOM 1515 C CA . SER A 1 196 ? 12.538 1.037 -18.021 1.00 94.75 196 SER A CA 1
ATOM 1516 C C . SER A 1 196 ? 11.983 0.469 -16.709 1.00 94.75 196 SER A C 1
ATOM 1518 O O . SER A 1 196 ? 12.704 -0.167 -15.938 1.00 94.75 196 SER A O 1
ATOM 1520 N N . SER A 1 197 ? 10.683 0.632 -16.450 1.00 95.00 197 SER A N 1
ATOM 1521 C CA . SER A 1 197 ? 10.014 0.058 -15.270 1.00 95.00 197 SER A CA 1
ATOM 1522 C C . SER A 1 197 ? 9.731 -1.450 -15.380 1.00 95.00 197 SER A C 1
ATOM 1524 O O . SER A 1 197 ? 9.134 -2.033 -14.474 1.00 95.00 197 SER A O 1
ATOM 1526 N N . ILE A 1 198 ? 10.205 -2.123 -16.439 1.00 93.19 198 ILE A N 1
ATOM 1527 C CA . ILE A 1 198 ? 9.918 -3.540 -16.724 1.00 93.19 198 ILE A CA 1
ATOM 1528 C C . ILE A 1 198 ? 10.286 -4.489 -15.578 1.00 93.19 198 ILE A C 1
ATOM 1530 O O . ILE A 1 198 ? 9.603 -5.493 -15.363 1.00 93.19 198 ILE A O 1
ATOM 1534 N N . ALA A 1 199 ? 11.346 -4.179 -14.825 1.00 91.44 199 ALA A N 1
ATOM 1535 C CA . ALA A 1 199 ? 11.777 -4.991 -13.692 1.00 91.44 199 ALA A CA 1
ATOM 1536 C C . ALA A 1 199 ? 10.700 -5.088 -12.606 1.00 91.44 199 ALA A C 1
ATOM 1538 O O . ALA A 1 199 ? 10.611 -6.108 -11.928 1.00 91.44 199 ALA A O 1
ATOM 1539 N N . ALA A 1 200 ? 9.831 -4.083 -12.483 1.00 90.25 200 ALA A N 1
ATOM 1540 C CA . ALA A 1 200 ? 8.774 -4.071 -11.484 1.00 90.25 200 ALA A CA 1
ATOM 1541 C C . ALA A 1 200 ? 7.678 -5.123 -11.754 1.00 90.25 200 ALA A C 1
ATOM 1543 O O . ALA A 1 200 ? 7.068 -5.622 -10.813 1.00 90.25 200 ALA A O 1
ATOM 1544 N N . GLY A 1 201 ? 7.475 -5.517 -13.019 1.00 92.69 201 GLY A N 1
ATOM 1545 C CA . GLY A 1 201 ? 6.562 -6.597 -13.423 1.00 92.69 201 GLY A CA 1
ATOM 1546 C C . GLY A 1 201 ? 7.184 -8.001 -13.399 1.00 92.69 201 GLY A C 1
ATOM 1547 O O . GLY A 1 201 ? 6.537 -8.974 -13.796 1.00 92.69 201 GLY A O 1
ATOM 1548 N N . ARG A 1 202 ? 8.448 -8.129 -12.976 1.00 94.00 202 ARG A N 1
ATOM 1549 C CA . ARG A 1 202 ? 9.177 -9.404 -12.916 1.00 94.00 202 ARG A CA 1
ATOM 1550 C C . ARG A 1 202 ? 9.252 -9.934 -11.492 1.00 94.00 202 ARG A C 1
ATOM 1552 O O . ARG A 1 202 ? 9.204 -9.183 -10.517 1.00 94.00 202 ARG A O 1
ATOM 1559 N N . PHE A 1 203 ? 9.396 -11.251 -11.365 1.00 93.56 203 PHE A N 1
ATOM 1560 C CA . PHE A 1 203 ? 9.734 -11.851 -10.081 1.00 93.56 203 PHE A CA 1
ATOM 1561 C C . PHE A 1 203 ? 11.106 -11.340 -9.610 1.00 93.56 203 PHE A C 1
ATOM 1563 O O . PHE A 1 203 ? 12.029 -11.300 -10.426 1.00 93.56 203 PHE A O 1
ATOM 1570 N N . PRO A 1 204 ? 11.298 -11.024 -8.318 1.00 94.44 204 PRO A N 1
ATOM 1571 C CA . PRO A 1 204 ? 10.309 -10.953 -7.231 1.00 94.44 204 PRO A CA 1
ATOM 1572 C C . PRO A 1 204 ? 9.709 -9.556 -6.997 1.00 94.44 204 PRO A C 1
ATOM 1574 O O . PRO A 1 204 ? 8.825 -9.414 -6.154 1.00 94.44 204 PRO A O 1
ATOM 1577 N N . MET A 1 205 ? 10.142 -8.526 -7.728 1.00 94.75 205 MET A N 1
ATOM 1578 C CA . MET A 1 205 ? 9.645 -7.149 -7.565 1.00 94.75 205 MET A CA 1
ATOM 1579 C C . MET A 1 205 ? 8.125 -7.025 -7.724 1.00 94.75 205 MET A C 1
ATOM 1581 O O . MET A 1 205 ? 7.491 -6.242 -7.016 1.00 94.75 205 MET A O 1
ATOM 1585 N N . MET A 1 206 ? 7.515 -7.861 -8.561 1.00 96.75 206 MET A N 1
ATOM 1586 C CA . MET A 1 206 ? 6.064 -7.905 -8.730 1.00 96.75 206 MET A CA 1
ATOM 1587 C C . MET A 1 206 ? 5.313 -8.266 -7.437 1.00 96.75 206 MET A C 1
ATOM 1589 O O . MET A 1 206 ? 4.149 -7.904 -7.287 1.00 96.75 206 MET A O 1
ATOM 1593 N N . LEU A 1 207 ? 5.956 -8.909 -6.453 1.00 97.69 207 LEU A N 1
ATOM 1594 C CA . LEU A 1 207 ? 5.356 -9.128 -5.132 1.00 97.69 207 LEU A CA 1
ATOM 1595 C C . LEU A 1 207 ? 5.155 -7.808 -4.375 1.00 97.69 207 LEU A C 1
ATOM 1597 O O . LEU A 1 207 ? 4.168 -7.650 -3.656 1.00 97.69 207 LEU A O 1
ATOM 1601 N N . VAL A 1 208 ? 6.048 -6.832 -4.568 1.00 96.56 208 VAL A N 1
ATOM 1602 C CA . VAL A 1 208 ? 5.883 -5.487 -4.006 1.00 96.56 208 VAL A CA 1
ATOM 1603 C C . VAL A 1 208 ? 4.678 -4.807 -4.653 1.00 96.56 208 VAL A C 1
ATOM 1605 O O . VAL A 1 208 ? 3.799 -4.325 -3.944 1.00 96.56 208 VAL A O 1
ATOM 1608 N N . LEU A 1 209 ? 4.565 -4.845 -5.983 1.00 95.06 209 LEU A N 1
ATOM 1609 C CA . LEU A 1 209 ? 3.446 -4.212 -6.688 1.00 95.06 209 LEU A CA 1
ATOM 1610 C C . LEU A 1 209 ? 2.101 -4.915 -6.477 1.00 95.06 209 LEU A C 1
ATOM 1612 O O . LEU A 1 209 ? 1.085 -4.252 -6.306 1.00 95.06 209 LEU A O 1
ATOM 1616 N N . GLY A 1 210 ? 2.074 -6.245 -6.503 1.00 96.50 210 GLY A N 1
ATOM 1617 C CA . GLY A 1 210 ? 0.843 -7.035 -6.466 1.00 96.50 210 GLY A CA 1
ATOM 1618 C C . GLY A 1 210 ? 0.326 -7.356 -5.065 1.00 96.50 210 GLY A C 1
ATOM 1619 O O . GLY A 1 210 ? -0.838 -7.729 -4.919 1.00 96.50 210 GLY A O 1
ATOM 1620 N N . LEU A 1 211 ? 1.165 -7.230 -4.028 1.00 98.12 211 LEU A N 1
ATOM 1621 C CA . LEU A 1 211 ? 0.785 -7.531 -2.641 1.00 98.12 211 LEU A CA 1
ATOM 1622 C C . LEU A 1 211 ? 1.046 -6.354 -1.703 1.00 98.12 211 LEU A C 1
ATOM 1624 O O . LEU A 1 211 ? 0.143 -5.935 -0.983 1.00 98.12 211 LEU A O 1
ATOM 1628 N N . VAL A 1 212 ? 2.260 -5.805 -1.700 1.00 98.12 212 VAL A N 1
ATOM 1629 C CA . VAL A 1 212 ? 2.662 -4.801 -0.701 1.00 98.12 212 VAL A CA 1
ATOM 1630 C C . VAL A 1 212 ? 1.982 -3.459 -0.956 1.00 98.12 212 VAL A C 1
ATOM 1632 O O . VAL A 1 212 ? 1.330 -2.930 -0.059 1.00 98.12 212 VAL A O 1
ATOM 1635 N N . ALA A 1 213 ? 2.079 -2.932 -2.176 1.00 97.62 213 ALA A N 1
ATOM 1636 C CA . ALA A 1 213 ? 1.474 -1.667 -2.579 1.00 97.62 213 ALA A CA 1
ATOM 1637 C C . ALA A 1 213 ? -0.057 -1.624 -2.383 1.00 97.62 213 ALA A C 1
ATOM 1639 O O . ALA A 1 213 ? -0.534 -0.675 -1.752 1.00 97.62 213 ALA A O 1
ATOM 1640 N N . PRO A 1 214 ? -0.855 -2.624 -2.823 1.00 98.19 214 PRO A N 1
ATOM 1641 C CA . PRO A 1 214 ? -2.299 -2.588 -2.609 1.00 98.19 214 PRO A CA 1
ATOM 1642 C C . PRO A 1 214 ? -2.673 -2.679 -1.128 1.00 98.19 214 PRO A C 1
ATOM 1644 O O . PRO A 1 214 ? -3.596 -1.993 -0.689 1.00 98.19 214 PRO A O 1
ATOM 1647 N N . ILE A 1 215 ? -1.942 -3.470 -0.334 1.00 98.62 215 ILE A N 1
ATOM 1648 C CA . ILE A 1 215 ? -2.150 -3.527 1.118 1.00 98.62 215 ILE A CA 1
ATOM 1649 C C . ILE A 1 215 ? -1.818 -2.180 1.764 1.00 98.62 215 ILE A C 1
ATOM 1651 O O . ILE A 1 215 ? -2.606 -1.695 2.573 1.00 98.62 215 ILE A O 1
ATOM 1655 N N . ALA A 1 216 ? -0.696 -1.554 1.402 1.00 98.44 216 ALA A N 1
ATOM 1656 C CA . ALA A 1 216 ? -0.314 -0.245 1.923 1.00 98.44 216 ALA A CA 1
ATOM 1657 C C . ALA A 1 216 ? -1.374 0.822 1.611 1.00 98.44 216 ALA A C 1
ATOM 1659 O O . ALA A 1 216 ? -1.776 1.582 2.495 1.00 98.44 216 ALA A O 1
ATOM 1660 N N . LEU A 1 217 ? -1.897 0.831 0.380 1.00 98.50 217 LEU A N 1
ATOM 1661 C CA . LEU A 1 217 ? -2.969 1.736 -0.026 1.00 98.50 217 LEU A CA 1
ATOM 1662 C C . LEU A 1 217 ? -4.254 1.496 0.781 1.00 98.50 217 LEU A C 1
ATOM 1664 O O . LEU A 1 217 ? -4.835 2.443 1.311 1.00 98.50 217 LEU A O 1
ATOM 1668 N N . LEU A 1 218 ? -4.678 0.238 0.944 1.00 98.62 218 LEU A N 1
ATOM 1669 C CA . LEU A 1 218 ? -5.838 -0.103 1.775 1.00 98.62 218 LEU A CA 1
ATOM 1670 C C . LEU A 1 218 ? -5.642 0.312 3.237 1.00 98.62 218 LEU A C 1
ATOM 1672 O O . LEU A 1 218 ? -6.571 0.827 3.856 1.00 98.62 218 LEU A O 1
ATOM 1676 N N . LEU A 1 219 ? -4.441 0.139 3.789 1.00 98.56 219 LEU A N 1
ATOM 1677 C CA . LEU A 1 219 ? -4.118 0.567 5.148 1.00 98.56 219 LEU A CA 1
ATOM 1678 C C . LEU A 1 219 ? -4.207 2.088 5.307 1.00 98.56 219 LEU A C 1
ATOM 1680 O O . LEU A 1 219 ? -4.750 2.539 6.314 1.00 98.56 219 LEU A O 1
ATOM 1684 N N . HIS A 1 220 ? -3.773 2.881 4.322 1.00 98.31 220 HIS A N 1
ATOM 1685 C CA . HIS A 1 220 ? -3.997 4.332 4.332 1.00 98.31 220 HIS A CA 1
ATOM 1686 C C . HIS A 1 220 ? -5.487 4.680 4.291 1.00 98.31 220 HIS A C 1
ATOM 1688 O O . HIS A 1 220 ? -5.948 5.481 5.102 1.00 98.31 220 HIS A O 1
ATOM 1694 N N . VAL A 1 221 ? -6.270 4.035 3.420 1.00 98.25 221 VAL A N 1
ATOM 1695 C CA . VAL A 1 221 ? -7.729 4.236 3.356 1.00 98.25 221 VAL A CA 1
ATOM 1696 C C . VAL A 1 221 ? -8.389 3.920 4.706 1.00 98.25 221 VAL A C 1
ATOM 1698 O O . VAL A 1 221 ? -9.233 4.679 5.192 1.00 98.25 221 VAL A O 1
ATOM 1701 N N . TYR A 1 222 ? -7.992 2.824 5.352 1.00 98.12 222 TYR A N 1
ATOM 1702 C CA . TYR A 1 222 ? -8.523 2.433 6.658 1.00 98.12 222 TYR A CA 1
ATOM 1703 C C . TYR A 1 222 ? -8.051 3.366 7.781 1.00 98.12 222 TYR A C 1
ATOM 1705 O O . TYR A 1 222 ? -8.847 3.695 8.663 1.00 98.12 222 TYR A O 1
ATOM 1713 N N . ALA A 1 223 ? -6.808 3.852 7.732 1.00 97.56 223 ALA A N 1
ATOM 1714 C CA . ALA A 1 223 ? -6.277 4.833 8.676 1.00 97.56 223 ALA A CA 1
ATOM 1715 C C . ALA A 1 223 ? -7.003 6.185 8.572 1.00 97.56 223 ALA A C 1
ATOM 1717 O O . ALA A 1 223 ? -7.405 6.721 9.602 1.00 97.56 223 ALA A O 1
ATOM 1718 N N . ILE A 1 224 ? -7.276 6.689 7.358 1.00 97.19 224 ILE A N 1
ATOM 1719 C CA . ILE A 1 224 ? -8.090 7.901 7.123 1.00 97.19 224 ILE A CA 1
ATOM 1720 C C . ILE A 1 224 ? -9.448 7.759 7.803 1.00 97.19 224 I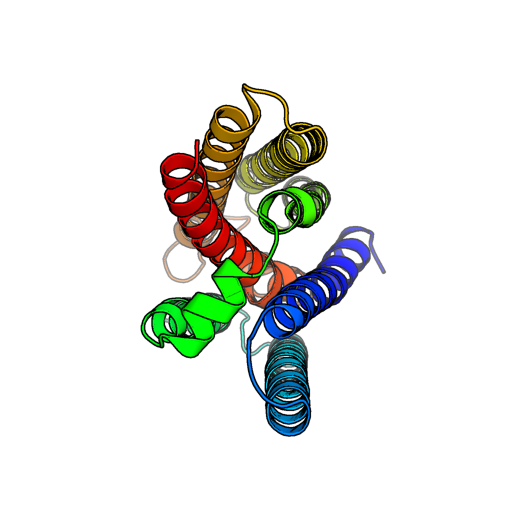LE A C 1
ATOM 1722 O O . ILE A 1 224 ? -9.892 8.641 8.540 1.00 97.19 224 ILE A O 1
ATOM 1726 N N . ARG A 1 225 ? -10.107 6.615 7.603 1.00 94.94 225 ARG A N 1
ATOM 1727 C CA . ARG A 1 225 ? -11.378 6.331 8.265 1.00 94.94 225 ARG A CA 1
ATOM 1728 C C . ARG A 1 225 ? -11.240 6.338 9.791 1.00 94.94 225 ARG A C 1
ATOM 1730 O O . ARG A 1 225 ? -12.095 6.909 10.469 1.00 94.94 225 ARG A O 1
ATOM 1737 N N . GLY A 1 226 ? -10.203 5.698 10.322 1.00 94.62 226 GLY A N 1
ATOM 1738 C CA . GLY A 1 226 ? -9.912 5.684 11.754 1.00 94.62 226 GLY A CA 1
ATOM 1739 C C . GLY A 1 226 ? -9.705 7.091 12.319 1.00 94.62 226 GLY A C 1
ATOM 1740 O O . GLY A 1 226 ? -10.298 7.419 13.341 1.00 94.62 226 GLY A O 1
ATOM 1741 N N . LEU A 1 227 ? -8.965 7.949 11.613 1.00 95.06 227 LEU A N 1
ATOM 1742 C CA . LEU A 1 227 ? -8.719 9.348 11.983 1.00 95.06 227 LEU A CA 1
ATOM 1743 C C . LEU A 1 227 ? -10.001 10.184 12.016 1.00 95.06 227 LEU A C 1
ATOM 1745 O O . LEU A 1 227 ? -10.236 10.911 12.979 1.00 95.06 227 LEU A O 1
ATOM 1749 N N . ILE A 1 228 ? -10.874 10.035 11.014 1.00 93.44 228 ILE A N 1
ATOM 1750 C CA . ILE A 1 228 ? -12.178 10.720 10.983 1.00 93.44 228 ILE A CA 1
ATOM 1751 C C . ILE A 1 228 ? -13.028 10.337 12.204 1.00 93.44 228 ILE A C 1
ATOM 1753 O O . ILE A 1 228 ? -13.750 11.172 12.745 1.00 93.44 228 ILE A O 1
ATOM 1757 N N . LEU A 1 229 ? -12.967 9.078 12.644 1.00 88.19 229 LEU A N 1
ATOM 1758 C CA . LEU A 1 229 ? -13.693 8.612 13.829 1.00 88.19 229 LEU A CA 1
ATOM 1759 C C . LEU A 1 229 ? -13.022 9.035 15.138 1.00 88.19 229 LEU A C 1
ATOM 1761 O O . LEU A 1 229 ? -13.727 9.299 16.109 1.00 88.19 229 LEU A O 1
ATOM 1765 N N . PHE A 1 230 ? -11.691 9.097 15.165 1.00 83.69 230 PHE A N 1
ATOM 1766 C CA . PHE A 1 230 ? -10.913 9.538 16.319 1.00 83.69 230 PHE A CA 1
ATOM 1767 C C . PHE A 1 230 ? -11.249 10.988 16.683 1.00 83.69 230 PHE A C 1
ATOM 1769 O O . PHE A 1 230 ? -11.616 11.258 17.822 1.00 83.69 230 PHE A O 1
ATOM 1776 N N . ASN A 1 231 ? -11.263 11.883 15.690 1.00 78.44 231 ASN A N 1
ATOM 1777 C CA . ASN A 1 231 ? -11.578 13.302 15.880 1.00 78.44 231 ASN A CA 1
ATOM 1778 C C . ASN A 1 231 ? -13.024 13.572 16.333 1.00 78.44 231 ASN A C 1
ATOM 1780 O O . ASN A 1 231 ? -13.309 14.650 16.831 1.00 78.44 231 ASN A O 1
ATOM 1784 N N . LYS A 1 232 ? -13.956 12.625 16.154 1.00 74.94 232 LYS A N 1
ATOM 1785 C CA . LYS A 1 232 ? -15.336 12.761 16.659 1.00 74.94 232 LYS A CA 1
ATOM 1786 C C . LYS A 1 232 ? -15.471 12.436 18.149 1.00 74.94 232 LYS A C 1
ATOM 1788 O O . LYS A 1 232 ? -16.529 12.684 18.715 1.00 74.94 232 LYS A O 1
ATOM 1793 N N . LYS A 1 233 ? -14.463 11.795 18.746 1.00 62.59 233 LYS A N 1
ATOM 1794 C CA . LYS A 1 233 ? -14.471 11.344 20.146 1.00 62.59 233 LYS A CA 1
ATOM 1795 C C . LYS A 1 233 ? -13.611 12.215 21.069 1.00 62.59 233 LYS A C 1
ATOM 1797 O O . LYS A 1 233 ? -13.728 12.061 22.280 1.00 62.59 233 LYS A O 1
ATOM 1802 N N . SER A 1 234 ? -12.734 13.043 20.501 1.00 55.03 234 SER A N 1
ATOM 1803 C CA . SER A 1 234 ? -11.876 14.017 21.191 1.00 55.03 234 SER A CA 1
ATOM 1804 C C . SER A 1 234 ? -12.540 15.381 21.268 1.00 55.03 234 SER A C 1
ATOM 1806 O O . SER A 1 234 ? -12.419 16.023 22.328 1.00 55.03 234 SER A O 1
#

Organism: NCBI:txid2484985